Protein AF-0000000079821206 (afdb_homodimer)

pLDDT: mean 95.34, std 5.77, range [56.69, 98.88]

Secondary structure (DSSP, 8-state):
-PPPHHHHHHHHHHHHHHTTSTTTSSSSS-TTSSHHHHHHHHHHHT--S----SHHHHHHHHHHHHHHHHHHHS-HHHHHHHHHHHHHHTT---EEEEETTEEEEEESS-TTS-HHHHHHHHHHHHHHHHHHTT-GGGEEE--STT---EEE--STTS---S-TTTTHHHHHHHHHHHHHHHHHH-/----HHHHHHHHHHHHHHTTSTTTSSSSS-TTSSHHHHHHHHHHTT--S----SHHHHHHHHHHHHHHHHHHHS-HHHHHHHHHHHHHHTT---EEEEETTEEEEEESS-TTS-HHHHHHHHHHHHHHHHHHTT-GGGEEE--STT---EEE--STTS---S-TTTTHHHHHHHHHHHHHHHHHH-

InterPro domains:
  IPR010852 Putative stress-induced transcription regulator [PF07336] (16-133)
  IPR010852 Putative stress-induced transcription regulator [PTHR35525] (14-182)
  IPR021005 Zinc finger, CGNR [PF11706] (138-181)
  IPR023286 ABATE domain superfamily [G3DSA:1.10.3300.10] (2-182)
  IPR023286 ABATE domain superfamily [SSF160904] (1-180)

Structure (mmCIF, N/CA/C/O backbone):
data_AF-0000000079821206-model_v1
#
loop_
_entity.id
_entity.type
_entity.pdbx_description
1 polymer 'Zinc finger CGNR domain-containing protein'
#
loop_
_atom_site.group_PDB
_atom_site.id
_atom_site.type_symbol
_atom_site.label_atom_id
_atom_site.label_alt_id
_atom_site.label_comp_id
_atom_site.label_asym_id
_atom_site.label_entity_id
_atom_site.label_seq_id
_atom_site.pdbx_PDB_ins_code
_atom_site.Cartn_x
_atom_site.Cartn_y
_atom_site.Cartn_z
_atom_site.occupancy
_atom_site.B_iso_or_equiv
_atom_site.auth_seq_id
_atom_site.auth_comp_id
_atom_site.auth_asym_id
_atom_site.auth_atom_id
_atom_site.pdbx_PDB_model_num
ATOM 1 N N . MET A 1 1 ? -2.416 8.727 -12.242 1 60.03 1 MET A N 1
ATOM 2 C CA . MET A 1 1 ? -2.533 7.688 -11.219 1 60.03 1 MET A CA 1
ATOM 3 C C . MET A 1 1 ? -3.328 8.195 -10.023 1 60.03 1 MET A C 1
ATOM 5 O O . MET A 1 1 ? -3.145 9.328 -9.586 1 60.03 1 MET A O 1
ATOM 9 N N . ARG A 1 2 ? -4.445 7.371 -9.625 1 79.12 2 ARG A N 1
ATOM 10 C CA . ARG A 1 2 ? -5.18 7.785 -8.438 1 79.12 2 ARG A CA 1
ATOM 11 C C . ARG A 1 2 ? -4.816 6.914 -7.234 1 79.12 2 ARG A C 1
ATOM 13 O O . ARG A 1 2 ? -4.684 5.695 -7.367 1 79.12 2 ARG A O 1
ATOM 20 N N . PHE A 1 3 ? -4.273 7.566 -6.18 1 92.75 3 PHE A N 1
ATOM 21 C CA . PHE A 1 3 ? -4.07 6.891 -4.902 1 92.75 3 PHE A CA 1
ATOM 22 C C . PHE A 1 3 ? -5.398 6.414 -4.324 1 92.75 3 PHE A C 1
ATOM 24 O O . PHE A 1 3 ? -6.461 6.934 -4.684 1 92.75 3 PHE A O 1
ATOM 31 N N . THR A 1 4 ? -5.301 5.438 -3.5 1 95.44 4 THR A N 1
ATOM 32 C CA . THR A 1 4 ? -6.484 4.992 -2.777 1 95.44 4 THR A CA 1
ATOM 33 C C . THR A 1 4 ? -6.965 6.07 -1.809 1 95.44 4 THR A C 1
ATOM 35 O O . THR A 1 4 ? -6.188 6.945 -1.412 1 95.44 4 THR A O 1
ATOM 38 N N . HIS A 1 5 ? -8.188 5.992 -1.502 1 95 5 HIS A N 1
ATOM 39 C CA . HIS A 1 5 ? -8.82 7.016 -0.682 1 95 5 HIS A CA 1
ATOM 40 C C . HIS A 1 5 ? -8.133 7.152 0.669 1 95 5 HIS A C 1
ATOM 42 O O . HIS A 1 5 ? -7.898 8.266 1.146 1 95 5 HIS A O 1
ATOM 48 N N . ASP A 1 6 ? -7.785 6.082 1.272 1 96.56 6 ASP A N 1
ATOM 49 C CA . ASP A 1 6 ? -7.152 6.121 2.588 1 96.56 6 ASP A CA 1
ATOM 50 C C . ASP A 1 6 ? -5.777 6.781 2.514 1 96.56 6 ASP A C 1
ATOM 52 O O . ASP A 1 6 ? -5.379 7.504 3.432 1 96.56 6 ASP A O 1
ATOM 56 N N . THR A 1 7 ? -5 6.531 1.425 1 98 7 THR A N 1
ATOM 57 C CA . THR A 1 7 ? -3.707 7.18 1.227 1 98 7 THR A CA 1
ATOM 58 C C . THR A 1 7 ? -3.873 8.695 1.122 1 98 7 THR A C 1
ATOM 60 O O . THR A 1 7 ? -3.16 9.445 1.784 1 98 7 THR A O 1
ATOM 63 N N . GLU A 1 8 ? -4.84 9.109 0.328 1 97.5 8 GLU A N 1
ATOM 64 C CA . GLU A 1 8 ? -5.086 10.539 0.161 1 97.5 8 GLU A CA 1
ATOM 65 C C . GLU A 1 8 ? -5.461 11.195 1.488 1 97.5 8 GLU A C 1
ATOM 67 O O . GLU A 1 8 ? -4.914 12.242 1.847 1 97.5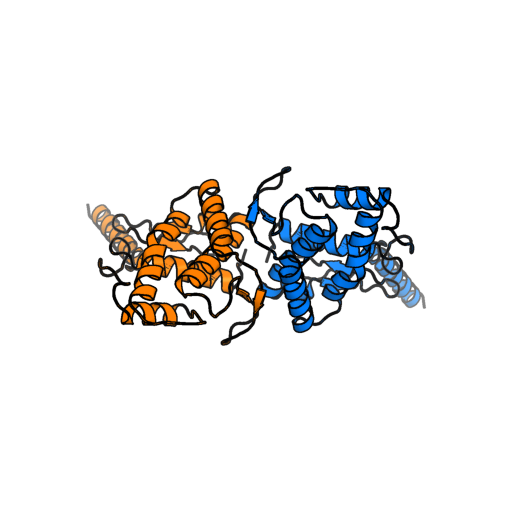 8 GLU A O 1
ATOM 72 N N . MET A 1 9 ? -6.34 10.562 2.203 1 97.44 9 MET A N 1
ATOM 73 C CA . MET A 1 9 ? -6.812 11.117 3.465 1 97.44 9 MET A CA 1
ATOM 74 C C . MET A 1 9 ? -5.68 11.211 4.48 1 97.44 9 MET A C 1
ATOM 76 O O . MET A 1 9 ? -5.566 12.203 5.203 1 97.44 9 MET A O 1
ATOM 80 N N . ALA A 1 10 ? -4.879 10.18 4.516 1 98.44 10 ALA A N 1
ATOM 81 C CA . ALA A 1 10 ? -3.758 10.172 5.453 1 98.44 10 ALA A CA 1
ATOM 82 C C . ALA A 1 10 ? -2.754 11.273 5.121 1 98.44 10 ALA A C 1
ATOM 84 O O . ALA A 1 10 ? -2.242 11.945 6.016 1 98.44 10 ALA A O 1
ATOM 85 N N . LEU A 1 11 ? -2.48 11.469 3.859 1 98.69 11 LEU A N 1
ATOM 86 C CA . LEU A 1 11 ? -1.541 12.5 3.441 1 98.69 11 LEU A CA 1
ATOM 87 C C . LEU A 1 11 ? -2.074 13.891 3.779 1 98.69 11 LEU A C 1
ATOM 89 O O . LEU A 1 11 ? -1.338 14.727 4.301 1 98.69 11 LEU A O 1
ATOM 93 N N . LEU A 1 12 ? -3.322 14.094 3.502 1 98.38 12 LEU A N 1
ATOM 94 C CA . LEU A 1 12 ? -3.941 15.383 3.781 1 98.38 12 LEU A CA 1
ATOM 95 C C . LEU A 1 12 ? -3.986 15.656 5.281 1 98.38 12 LEU A C 1
ATOM 97 O O . LEU A 1 12 ? -3.738 16.781 5.723 1 98.38 12 LEU A O 1
ATOM 101 N N . ALA A 1 13 ? -4.309 14.648 6.031 1 98.69 13 ALA A N 1
ATOM 102 C CA . ALA A 1 13 ? -4.312 14.781 7.488 1 98.69 13 ALA A CA 1
ATOM 103 C C . ALA A 1 13 ? -2.918 15.125 8.008 1 98.69 13 ALA A C 1
ATOM 105 O O . ALA A 1 13 ? -2.773 15.93 8.93 1 98.69 13 ALA A O 1
ATOM 106 N N . THR A 1 14 ? -1.931 14.492 7.469 1 98.88 14 THR A N 1
ATOM 107 C CA . THR A 1 14 ? -0.552 14.75 7.863 1 98.88 14 THR A CA 1
ATOM 108 C C . THR A 1 14 ? -0.174 16.203 7.586 1 98.88 14 THR A C 1
ATOM 110 O O . THR A 1 14 ? 0.39 16.875 8.445 1 98.88 14 THR A O 1
ATOM 113 N N . ALA A 1 15 ? -0.497 16.672 6.402 1 98.69 15 ALA A N 1
ATOM 114 C CA . ALA A 1 15 ? -0.242 18.062 6.062 1 98.69 15 ALA A CA 1
ATOM 115 C C . ALA A 1 15 ? -0.979 19 7.016 1 98.69 15 ALA A C 1
ATOM 117 O O . ALA A 1 15 ? -0.421 20.016 7.465 1 98.69 15 ALA A O 1
ATOM 118 N N . ALA A 1 16 ? -2.227 18.656 7.301 1 98.5 16 ALA A N 1
ATOM 119 C CA . ALA A 1 16 ? -3.025 19.469 8.211 1 98.5 16 ALA A CA 1
ATOM 120 C C . ALA A 1 16 ? -2.355 19.578 9.578 1 98.5 16 ALA A C 1
ATOM 122 O O . ALA A 1 16 ? -2.307 20.656 10.172 1 98.5 16 ALA A O 1
ATOM 123 N N . LEU A 1 17 ? -1.85 18.484 10.062 1 98.81 17 LEU A N 1
ATOM 124 C CA . LEU A 1 17 ? -1.177 18.5 11.359 1 98.81 17 LEU A CA 1
ATOM 125 C C . LEU A 1 17 ? 0.076 19.359 11.32 1 98.81 17 LEU A C 1
ATOM 127 O O . LEU A 1 17 ? 0.28 20.203 12.195 1 98.81 17 LEU A O 1
ATOM 131 N N . VAL A 1 18 ? 0.889 19.156 10.312 1 98.62 18 VAL A N 1
ATOM 132 C CA . VAL A 1 18 ? 2.133 19.906 10.156 1 98.62 18 VAL A CA 1
ATOM 133 C C . VAL A 1 18 ? 1.833 21.406 10.086 1 98.62 18 VAL A C 1
ATOM 135 O O . VAL A 1 18 ? 2.557 22.219 10.664 1 98.62 18 VAL A O 1
ATOM 138 N N . ASN A 1 19 ? 0.746 21.766 9.484 1 98.25 19 ASN A N 1
ATOM 139 C CA . ASN A 1 19 ? 0.388 23.156 9.242 1 98.25 19 ASN A CA 1
ATOM 140 C C . ASN A 1 19 ? -0.222 23.797 10.484 1 98.25 19 ASN A C 1
ATOM 142 O O . ASN A 1 19 ? -0.563 24.984 10.461 1 98.25 19 ASN A O 1
ATOM 146 N N . THR A 1 20 ? -0.369 23.094 11.531 1 98.25 20 THR A N 1
ATOM 147 C CA . THR A 1 20 ? -0.842 23.703 12.773 1 98.25 20 THR A CA 1
ATOM 148 C C . THR A 1 20 ? 0.289 24.438 13.484 1 98.25 20 THR A C 1
ATOM 150 O O . THR A 1 20 ? 0.046 25.219 14.406 1 98.25 20 THR A O 1
ATOM 153 N N . ALA A 1 21 ? 1.493 24.172 13.102 1 97.31 21 ALA A N 1
ATOM 154 C CA . ALA A 1 21 ? 2.629 24.875 13.688 1 97.31 21 ALA A CA 1
ATOM 155 C C . ALA A 1 21 ? 2.562 26.375 13.383 1 97.31 21 ALA A C 1
ATOM 157 O O . ALA A 1 21 ? 2.152 26.766 12.297 1 97.31 21 ALA A O 1
ATOM 158 N N . PRO A 1 22 ? 3 27.219 14.234 1 95.25 22 PRO A N 1
ATOM 159 C CA . PRO A 1 22 ? 2.852 28.672 14.102 1 95.25 22 PRO A CA 1
ATOM 160 C C . PRO A 1 22 ? 3.357 29.188 12.766 1 95.25 22 PRO A C 1
ATOM 162 O O . PRO A 1 22 ? 2.678 30 12.117 1 95.25 22 PRO A O 1
ATOM 165 N N . SER A 1 23 ? 4.473 28.797 12.281 1 90.56 23 SER A N 1
ATOM 166 C CA . SER A 1 23 ? 5.074 29.328 11.055 1 90.56 23 SER A CA 1
ATOM 167 C C . SER A 1 23 ? 4.277 28.906 9.828 1 90.56 23 SER A C 1
ATOM 169 O O . SER A 1 23 ? 4.402 29.516 8.766 1 90.56 23 SER A O 1
ATOM 171 N N . ALA A 1 24 ? 3.4 27.938 10.008 1 94.44 24 ALA A N 1
ATOM 172 C CA . ALA A 1 24 ? 2.713 27.359 8.859 1 94.44 24 ALA A CA 1
ATOM 173 C C . ALA A 1 24 ? 1.202 27.531 8.977 1 94.44 24 ALA A C 1
ATOM 175 O O . ALA A 1 24 ? 0.474 27.375 7.992 1 94.44 24 ALA A O 1
ATOM 176 N N . SER A 1 25 ? 0.792 27.969 10.148 1 94.69 25 SER A N 1
ATOM 177 C CA . SER A 1 25 ? -0.64 28 10.422 1 94.69 25 SER A CA 1
ATOM 178 C C . SER A 1 25 ? -1.287 29.25 9.82 1 94.69 25 SER A C 1
ATOM 180 O O . SER A 1 25 ? -0.596 30.203 9.469 1 94.69 25 SER A O 1
ATOM 182 N N . ASP A 1 26 ? -2.549 29.188 9.695 1 89.06 26 ASP A N 1
ATOM 183 C CA . ASP A 1 26 ? -3.33 30.297 9.172 1 89.06 26 ASP A CA 1
ATOM 184 C C . ASP A 1 26 ? -3.268 31.5 10.109 1 89.06 26 ASP A C 1
ATOM 186 O O . ASP A 1 26 ? -3.096 32.625 9.656 1 89.06 26 ASP A O 1
ATOM 190 N N . SER A 1 27 ? -3.346 31.328 11.359 1 91.94 27 SER A N 1
ATOM 191 C CA . SER A 1 27 ? -3.445 32.375 12.367 1 91.94 27 SER A CA 1
ATOM 192 C C . SER A 1 27 ? -2.07 32.938 12.742 1 91.94 27 SER A C 1
ATOM 194 O O . SER A 1 27 ? -1.961 33.969 13.375 1 91.94 27 SER A O 1
ATOM 196 N N . GLY A 1 28 ? -1.058 32.156 12.367 1 93.38 28 GLY A N 1
ATOM 197 C CA . GLY A 1 28 ? 0.279 32.5 12.836 1 93.38 28 GLY A CA 1
ATOM 198 C C . GLY A 1 28 ? 0.559 32 14.242 1 93.38 28 GLY A C 1
ATOM 199 O O . GLY A 1 28 ? 1.659 32.188 14.766 1 93.38 28 GLY A O 1
ATOM 200 N N . GLU A 1 29 ? -0.414 31.344 14.82 1 96.81 29 GLU A N 1
ATOM 201 C CA . GLU A 1 29 ? -0.28 30.781 16.156 1 96.81 29 GLU A CA 1
ATOM 202 C C . GLU A 1 29 ? -0.206 29.266 16.109 1 96.81 29 GLU A C 1
ATOM 204 O O . GLU A 1 29 ? -0.365 28.656 15.055 1 96.81 29 GLU A O 1
ATOM 209 N N . ASP A 1 30 ? 0.092 28.703 17.328 1 98.25 30 ASP A N 1
ATOM 210 C CA . ASP A 1 30 ? 0.044 27.25 17.438 1 98.25 30 ASP A CA 1
ATOM 211 C C . ASP A 1 30 ? -1.398 26.75 17.469 1 98.25 30 ASP A C 1
ATOM 213 O O . ASP A 1 30 ? -2.113 26.984 18.453 1 98.25 30 ASP A O 1
ATOM 217 N N . GLU A 1 31 ? -1.821 26.078 16.438 1 98.19 31 GLU A N 1
ATOM 218 C CA . GLU A 1 31 ? -3.209 25.641 16.312 1 98.19 31 GLU A CA 1
ATOM 219 C C . GLU A 1 31 ? -3.377 24.203 16.812 1 98.19 31 GLU A C 1
ATOM 221 O O . GLU A 1 31 ? -4.301 23.5 16.391 1 98.19 31 GLU A O 1
ATOM 226 N N . MET A 1 32 ? -2.41 23.75 17.641 1 98.5 32 MET A N 1
ATOM 227 C CA . MET A 1 32 ? -2.453 22.5 18.375 1 98.5 32 MET A CA 1
ATOM 228 C C . MET A 1 32 ? -1.981 22.688 19.812 1 98.5 32 MET A C 1
ATOM 230 O O . MET A 1 32 ? -1.12 21.953 20.281 1 98.5 32 MET A O 1
ATOM 234 N N . SER A 1 33 ? -2.561 23.672 20.438 1 97.56 33 SER A N 1
ATOM 235 C CA . SER A 1 33 ? -2.092 24.062 21.75 1 97.56 33 SER A CA 1
ATOM 236 C C . SER A 1 33 ? -3.121 23.719 22.828 1 97.56 33 SER A C 1
ATOM 238 O O . SER A 1 33 ? -2.885 23.953 24.016 1 97.56 33 SER A O 1
ATOM 240 N N . SER A 1 34 ? -4.305 23.172 22.391 1 97.75 34 SER A N 1
ATOM 241 C CA . SER A 1 34 ? -5.352 22.875 23.359 1 97.75 34 SER A CA 1
ATOM 242 C C . SER A 1 34 ? -6.062 21.562 23.016 1 97.75 34 SER A C 1
ATOM 244 O O . SER A 1 34 ? -6.016 21.109 21.875 1 97.75 34 SER A O 1
ATOM 246 N N . ALA A 1 35 ? -6.727 21.047 24.031 1 97 35 ALA A N 1
ATOM 247 C CA . ALA A 1 35 ? -7.508 19.828 23.844 1 97 35 ALA A CA 1
ATOM 248 C C . ALA A 1 35 ? -8.609 20.047 22.812 1 97 35 ALA A C 1
ATOM 250 O O . ALA A 1 35 ? -8.922 19.141 22.031 1 97 35 ALA A O 1
ATOM 251 N N . ALA A 1 36 ? -9.172 21.219 22.844 1 97.38 36 ALA A N 1
ATOM 252 C CA . ALA A 1 36 ? -10.234 21.531 21.891 1 97.38 36 ALA A CA 1
ATOM 253 C C . ALA A 1 36 ? -9.719 21.531 20.453 1 97.38 36 ALA A C 1
ATOM 255 O O . ALA A 1 36 ? -10.406 21.078 19.547 1 97.38 36 ALA A O 1
ATOM 256 N N . GLN A 1 37 ? -8.562 22.047 20.266 1 98.19 37 GLN A N 1
ATOM 257 C CA . GLN A 1 37 ? -7.953 22.062 18.938 1 98.19 37 GLN A CA 1
ATOM 258 C C . GLN A 1 37 ? -7.621 20.641 18.469 1 98.19 37 GLN A C 1
ATOM 260 O O . GLN A 1 37 ? -7.82 20.312 17.312 1 98.19 37 GLN A O 1
ATOM 265 N N . LEU A 1 38 ? -7.148 19.812 19.391 1 98.75 38 LEU A N 1
ATOM 266 C CA . LEU A 1 38 ? -6.879 18.422 19.062 1 98.75 38 LEU A CA 1
ATOM 267 C C . LEU A 1 38 ? -8.172 17.688 18.703 1 98.75 38 LEU A C 1
ATOM 269 O O . LEU A 1 38 ? -8.211 16.922 17.734 1 98.75 38 LEU A O 1
ATOM 273 N N . GLU A 1 39 ? -9.227 17.953 19.469 1 98.25 39 GLU A N 1
ATOM 274 C CA . GLU A 1 39 ? -10.516 17.344 19.172 1 98.25 39 GLU A CA 1
ATOM 275 C C . GLU A 1 39 ? -11.008 17.719 17.781 1 98.25 39 GLU A C 1
ATOM 277 O O . GLU A 1 39 ? -11.523 16.875 17.047 1 98.25 39 GLU A O 1
ATOM 282 N N . ALA A 1 40 ? -10.891 18.938 17.453 1 98.31 40 ALA A N 1
ATOM 283 C CA . ALA A 1 40 ? -11.305 19.422 16.125 1 98.31 40 ALA A CA 1
ATOM 284 C C . ALA A 1 40 ? -10.492 18.766 15.023 1 98.31 40 ALA A C 1
ATOM 286 O O . ALA A 1 40 ? -11.039 18.359 14 1 98.31 40 ALA A O 1
ATOM 287 N N . PHE A 1 41 ? -9.188 18.656 15.273 1 98.69 41 PHE A N 1
ATOM 288 C CA . PHE A 1 41 ? -8.297 18.016 14.32 1 98.69 41 PHE A CA 1
ATOM 289 C C . PHE A 1 41 ? -8.711 16.578 14.086 1 98.69 41 PHE A C 1
ATOM 291 O O . PHE A 1 41 ? -8.773 16.109 12.945 1 98.69 41 PHE A O 1
ATOM 298 N N . VAL A 1 42 ? -8.961 15.836 15.141 1 98.56 42 VAL A N 1
ATOM 299 C CA . VAL A 1 42 ? -9.344 14.43 15.086 1 98.56 42 VAL A CA 1
ATOM 300 C C . VAL A 1 42 ? -10.656 14.273 14.328 1 98.56 42 VAL A C 1
ATOM 302 O O . VAL A 1 42 ? -10.781 13.414 13.453 1 98.56 42 VAL A O 1
ATOM 305 N N . ALA A 1 43 ? -11.586 15.156 14.625 1 97.69 43 ALA A N 1
ATOM 306 C CA . ALA A 1 43 ? -12.898 15.117 13.969 1 97.69 43 ALA A CA 1
ATOM 307 C C . ALA A 1 43 ? -12.781 15.453 12.484 1 97.69 43 ALA A C 1
ATOM 309 O O . ALA A 1 43 ? -13.32 14.742 11.641 1 97.69 43 ALA A O 1
ATOM 310 N N . ASP A 1 44 ? -12.031 16.484 12.156 1 97.5 44 ASP A N 1
ATOM 311 C CA . ASP A 1 44 ? -11.891 16.953 10.789 1 97.5 44 ASP A CA 1
ATOM 312 C C . ASP A 1 44 ? -11.203 15.922 9.906 1 97.5 44 ASP A C 1
ATOM 314 O O . ASP A 1 44 ? -11.5 15.82 8.711 1 97.5 44 ASP A O 1
ATOM 318 N N . ASN A 1 45 ? -10.312 15.188 10.531 1 97.75 45 ASN A N 1
ATOM 319 C CA . ASN A 1 45 ? -9.523 14.234 9.75 1 97.75 45 ASN A CA 1
ATOM 320 C C . ASN A 1 45 ? -9.977 12.797 10 1 97.75 45 ASN A C 1
ATOM 322 O O . ASN A 1 45 ? -9.336 11.859 9.523 1 97.75 45 ASN A O 1
ATOM 326 N N . GLN A 1 46 ? -11.039 12.578 10.773 1 96.69 46 GLN A N 1
ATOM 327 C CA . GLN A 1 46 ? -11.773 11.336 10.953 1 96.69 46 GLN A CA 1
ATOM 328 C C . GLN A 1 46 ? -10.867 10.242 11.516 1 96.69 46 GLN A C 1
ATOM 330 O O . GLN A 1 46 ? -10.883 9.102 11.039 1 96.69 46 GLN A O 1
ATOM 335 N N . TYR A 1 47 ? -9.977 10.648 12.438 1 97.12 47 TYR A N 1
ATOM 336 C CA . TYR A 1 47 ? -9.234 9.625 13.164 1 97.12 47 TYR A CA 1
ATOM 337 C C . TYR A 1 47 ? -10.156 8.844 14.094 1 97.12 47 TYR A C 1
ATOM 339 O O . TYR A 1 47 ? -11.039 9.422 14.727 1 97.12 47 TYR A O 1
ATOM 347 N N . SER A 1 48 ? -9.938 7.602 14.055 1 93.94 48 SER A N 1
ATOM 348 C CA . SER A 1 48 ? -10.68 6.715 14.945 1 93.94 48 SER A CA 1
ATOM 349 C C . SER A 1 48 ? -9.766 6.098 16 1 93.94 48 SER A C 1
ATOM 351 O O . SER A 1 48 ? -8.57 6.398 16.047 1 93.94 48 SER A O 1
ATOM 353 N N . GLY A 1 49 ? -10.352 5.301 16.906 1 95.06 49 GLY A N 1
ATOM 354 C CA . GLY A 1 49 ? -9.57 4.582 17.906 1 95.06 49 GLY A CA 1
ATOM 355 C C . GLY A 1 49 ? -9.547 5.273 19.25 1 95.06 49 GLY A C 1
ATOM 356 O O . GLY A 1 49 ? -10.305 6.223 19.484 1 95.06 49 GLY A O 1
ATOM 357 N N . SER A 1 50 ? -8.711 4.895 20.062 1 96.19 50 SER A N 1
ATOM 358 C CA . SER A 1 50 ? -8.656 5.297 21.469 1 96.19 50 SER A CA 1
ATOM 359 C C . SER A 1 50 ? -8.18 6.742 21.609 1 96.19 50 SER A C 1
ATOM 361 O O . SER A 1 50 ? -7.336 7.199 20.844 1 96.19 50 SER A O 1
ATOM 363 N N . ARG A 1 51 ? -8.758 7.469 22.625 1 97.81 51 ARG A N 1
ATOM 364 C CA . ARG A 1 51 ? -8.391 8.836 23 1 97.81 51 ARG A CA 1
ATOM 365 C C . ARG A 1 51 ? -8.305 9 24.5 1 97.81 51 ARG A C 1
ATOM 367 O O . ARG A 1 51 ? -9.195 8.562 25.234 1 97.81 51 ARG A O 1
ATOM 374 N N . THR A 1 52 ? -7.207 9.539 24.922 1 97.25 52 THR A N 1
ATOM 375 C CA . THR A 1 52 ? -7.09 9.812 26.344 1 97.25 52 THR A CA 1
ATOM 376 C C . THR A 1 52 ? -7.555 11.234 26.672 1 97.25 52 THR A C 1
ATOM 378 O O . THR A 1 52 ? -7.965 11.516 27.797 1 97.25 52 THR A O 1
ATOM 381 N N . ARG A 1 53 ? -7.469 12.133 25.719 1 97.25 53 ARG A N 1
ATOM 382 C CA . ARG A 1 53 ? -7.941 13.508 25.812 1 97.25 53 ARG A CA 1
ATOM 383 C C . ARG A 1 53 ? -7.27 14.234 26.969 1 97.25 53 ARG A C 1
ATOM 385 O O . ARG A 1 53 ? -7.934 14.922 27.75 1 97.25 53 ARG A O 1
ATOM 392 N N . ASP A 1 54 ? -5.977 14.008 27.156 1 96.75 54 ASP A N 1
ATOM 393 C CA . ASP A 1 54 ? -5.191 14.68 28.188 1 96.75 54 ASP A CA 1
ATOM 394 C C . ASP A 1 54 ? -3.971 15.375 27.578 1 96.75 54 ASP A C 1
ATOM 396 O O . ASP A 1 54 ? -3.795 15.375 26.359 1 96.75 54 ASP A O 1
ATOM 400 N N . ASP A 1 55 ? -3.225 16.016 28.469 1 97.56 55 ASP A N 1
ATOM 401 C CA . ASP A 1 55 ? -2.084 16.797 28.016 1 97.56 55 ASP A CA 1
ATOM 402 C C . ASP A 1 55 ? -1.008 15.914 27.406 1 97.56 55 ASP A C 1
ATOM 404 O O . ASP A 1 55 ? -0.293 16.344 26.484 1 97.56 55 ASP A O 1
ATOM 408 N N . VAL A 1 56 ? -0.921 14.727 27.859 1 98.06 56 VAL A N 1
ATOM 409 C CA . VAL A 1 56 ? 0.075 13.797 27.344 1 98.06 56 VAL A CA 1
ATOM 410 C C . VAL A 1 56 ? -0.217 13.5 25.875 1 98.06 56 VAL A C 1
ATOM 412 O O . VAL A 1 56 ? 0.694 13.484 25.031 1 98.06 56 VAL A O 1
ATOM 415 N N . GLU A 1 57 ? -1.508 13.258 25.594 1 98.56 57 GLU A N 1
ATOM 416 C CA . GLU A 1 57 ? -1.921 13.008 24.219 1 98.56 57 GLU A CA 1
ATOM 417 C C . GLU A 1 57 ? -1.642 14.219 23.328 1 98.56 57 GLU A C 1
ATOM 419 O O . GLU A 1 57 ? -1.092 14.078 22.234 1 98.56 57 GLU A O 1
ATOM 424 N N . LEU A 1 58 ? -1.995 15.367 23.797 1 98.69 58 LEU A N 1
ATOM 425 C CA . LEU A 1 58 ? -1.766 16.594 23.047 1 98.69 58 LEU A CA 1
ATOM 426 C C . LEU A 1 58 ? -0.28 16.797 22.781 1 98.69 58 LEU A C 1
ATOM 428 O O . LEU A 1 58 ? 0.111 17.094 21.641 1 98.69 58 LEU A O 1
ATOM 432 N N . ASP A 1 59 ? 0.512 16.609 23.797 1 98.62 59 ASP A N 1
ATOM 433 C CA . ASP A 1 59 ? 1.953 16.812 23.672 1 98.62 59 ASP A CA 1
ATOM 434 C C . ASP A 1 59 ? 2.561 15.82 22.672 1 98.62 59 ASP A C 1
ATOM 436 O O . ASP A 1 59 ? 3.457 16.172 21.906 1 98.62 59 ASP A O 1
ATOM 440 N N . ALA A 1 60 ? 2.078 14.625 22.719 1 98.69 60 ALA A N 1
ATOM 441 C CA . ALA A 1 60 ? 2.59 13.594 21.812 1 98.69 60 ALA A CA 1
ATOM 442 C C . ALA A 1 60 ? 2.264 13.922 20.359 1 98.69 60 ALA A C 1
ATOM 444 O O . ALA A 1 60 ? 3.105 13.75 19.484 1 98.69 60 ALA A O 1
ATOM 445 N N . VAL A 1 61 ? 1.083 14.375 20.094 1 98.81 61 VAL A N 1
ATOM 446 C CA . VAL A 1 61 ? 0.677 14.734 18.75 1 98.81 61 VAL A CA 1
ATOM 447 C C . VAL A 1 61 ? 1.479 15.945 18.266 1 98.81 61 VAL A C 1
ATOM 449 O O . VAL A 1 61 ? 1.962 15.977 17.141 1 98.81 61 VAL A O 1
ATOM 452 N N . ARG A 1 62 ? 1.647 16.906 19.141 1 98.56 62 ARG A N 1
ATOM 453 C CA . ARG A 1 62 ? 2.439 18.078 18.812 1 98.56 62 ARG A CA 1
ATOM 454 C C . ARG A 1 62 ? 3.869 17.703 18.453 1 98.56 62 ARG A C 1
ATOM 456 O O . ARG A 1 62 ? 4.453 18.281 17.531 1 98.56 62 ARG A O 1
ATOM 463 N N . ALA A 1 63 ? 4.391 16.75 19.172 1 98.31 63 ALA A N 1
ATOM 464 C CA . ALA A 1 63 ? 5.781 16.344 19 1 98.31 63 ALA A CA 1
ATOM 465 C C . ALA A 1 63 ? 5.992 15.664 17.656 1 98.31 63 ALA A C 1
ATOM 467 O O . ALA A 1 63 ? 7.125 15.523 17.188 1 98.31 63 ALA A O 1
ATOM 468 N N . LEU A 1 64 ? 4.949 15.258 16.984 1 98.44 64 LEU A N 1
ATOM 469 C CA . LEU A 1 64 ? 5.043 14.609 15.688 1 98.44 64 LEU A CA 1
ATOM 470 C C . LEU A 1 64 ? 5.297 15.633 14.586 1 98.44 64 LEU A C 1
ATOM 472 O O . LEU A 1 64 ? 5.812 15.281 13.516 1 98.44 64 LEU A O 1
ATOM 476 N N . ARG A 1 65 ? 4.863 16.891 14.812 1 98.56 65 ARG A N 1
ATOM 477 C CA . ARG A 1 65 ? 4.828 17.891 13.75 1 98.56 65 ARG A CA 1
ATOM 478 C C . ARG A 1 65 ? 6.203 18.062 13.109 1 98.56 65 ARG A C 1
ATOM 480 O O . ARG A 1 65 ? 6.352 17.906 11.898 1 98.56 65 ARG A O 1
ATOM 487 N N . PRO A 1 66 ? 7.258 18.297 13.898 1 97.56 66 PRO A N 1
ATOM 488 C CA . PRO A 1 66 ? 8.555 18.469 13.242 1 97.56 66 PRO A CA 1
ATOM 489 C C . PRO A 1 66 ? 9.047 17.203 12.562 1 97.56 66 PRO A C 1
ATOM 491 O O . PRO A 1 66 ? 9.727 17.266 11.531 1 97.56 66 PRO A O 1
ATOM 494 N N . ARG A 1 67 ? 8.758 16.047 13.102 1 97.81 67 ARG A N 1
ATOM 495 C CA . ARG A 1 67 ? 9.164 14.773 12.508 1 97.81 67 ARG A CA 1
ATOM 496 C C . ARG A 1 67 ? 8.477 14.555 11.164 1 97.81 67 ARG A C 1
ATOM 498 O O . ARG A 1 67 ? 9.117 14.156 10.195 1 97.81 67 ARG A O 1
ATOM 505 N N . LEU A 1 68 ? 7.207 14.828 11.141 1 98.69 68 LEU A N 1
ATOM 506 C CA . LEU A 1 68 ? 6.434 14.602 9.93 1 98.69 68 LEU A CA 1
ATOM 507 C C . LEU A 1 68 ? 6.723 15.672 8.883 1 98.69 68 LEU A C 1
ATOM 509 O O . LEU A 1 68 ? 6.684 15.406 7.684 1 98.69 68 LEU A O 1
ATOM 513 N N . ARG A 1 69 ? 7.035 16.906 9.273 1 98.44 69 ARG A N 1
ATOM 514 C CA . ARG A 1 69 ? 7.348 17.984 8.344 1 98.44 69 ARG A CA 1
ATOM 515 C C . ARG A 1 69 ? 8.523 17.625 7.445 1 98.44 69 ARG A C 1
ATOM 517 O O . ARG A 1 69 ? 8.562 18.031 6.281 1 98.44 69 ARG A O 1
ATOM 524 N N . GLU A 1 70 ? 9.398 16.828 7.965 1 97.94 70 GLU A N 1
ATOM 525 C CA . GLU A 1 70 ? 10.602 16.453 7.227 1 97.94 70 GLU A CA 1
ATOM 526 C C . GLU A 1 70 ? 10.25 15.625 5.992 1 97.94 70 GLU A C 1
ATOM 528 O O . GLU A 1 70 ? 11.047 15.531 5.055 1 97.94 70 GLU A O 1
ATOM 533 N N . LEU A 1 71 ? 9.102 15.039 5.945 1 98.5 71 LEU A N 1
ATOM 534 C CA . LEU A 1 71 ? 8.641 14.289 4.777 1 98.5 71 LEU A CA 1
ATOM 535 C C . LEU A 1 71 ? 8.516 15.203 3.562 1 98.5 71 LEU A C 1
ATOM 537 O O . LEU A 1 71 ? 8.633 14.742 2.424 1 98.5 71 LEU A O 1
ATOM 541 N N . TRP A 1 72 ? 8.289 16.5 3.789 1 98.19 72 TRP A N 1
ATOM 542 C CA . TRP A 1 72 ? 8.133 17.469 2.713 1 98.19 72 TRP A CA 1
ATOM 543 C C . TRP A 1 72 ? 9.469 18.094 2.334 1 98.19 72 TRP A C 1
ATOM 545 O O . TRP A 1 72 ? 9.602 18.703 1.269 1 98.19 72 TRP A O 1
ATOM 555 N N . THR A 1 73 ? 10.461 18.016 3.168 1 94.19 73 THR A N 1
ATOM 556 C CA . THR A 1 73 ? 11.664 18.812 2.971 1 94.19 73 THR A CA 1
ATOM 557 C C . THR A 1 73 ? 12.852 17.922 2.6 1 94.19 73 THR A C 1
ATOM 559 O O . THR A 1 73 ? 13.828 18.391 2.014 1 94.19 73 THR A O 1
ATOM 562 N N . ASP A 1 74 ? 12.781 16.672 2.902 1 94.31 74 ASP A N 1
ATOM 563 C CA . ASP A 1 74 ? 13.891 15.742 2.701 1 94.31 74 ASP A CA 1
ATOM 564 C C . ASP A 1 74 ? 13.898 15.195 1.277 1 94.31 74 ASP A C 1
ATOM 566 O O . ASP A 1 74 ? 12.906 15.312 0.558 1 94.31 74 ASP A O 1
ATOM 570 N N . ASP A 1 75 ? 15.086 14.703 0.874 1 97.06 75 ASP A N 1
ATOM 571 C CA . ASP A 1 75 ? 15.125 13.922 -0.36 1 97.06 75 ASP A CA 1
ATOM 572 C C . ASP A 1 75 ? 14.562 12.516 -0.142 1 97.06 75 ASP A C 1
ATOM 574 O O . ASP A 1 75 ? 14.242 12.141 0.987 1 97.06 75 ASP A O 1
ATOM 578 N N . VAL A 1 76 ? 14.461 11.812 -1.205 1 98.19 76 VAL A N 1
ATOM 579 C CA . VAL A 1 76 ? 13.734 10.547 -1.166 1 98.19 76 VAL A CA 1
ATOM 580 C C . VAL A 1 76 ? 14.445 9.57 -0.233 1 98.19 76 VAL A C 1
ATOM 582 O O . VAL A 1 76 ? 13.797 8.828 0.511 1 98.19 76 VAL A O 1
ATOM 585 N N . GLU A 1 77 ? 15.773 9.5 -0.178 1 98.38 77 GLU A N 1
ATOM 586 C CA . GLU A 1 77 ? 16.516 8.578 0.686 1 98.38 77 GLU A CA 1
ATOM 587 C C . GLU A 1 77 ? 16.234 8.867 2.158 1 98.38 77 GLU A C 1
ATOM 589 O O . GLU A 1 77 ? 16.016 7.945 2.945 1 98.38 77 GLU A O 1
ATOM 594 N N . ALA A 1 78 ? 16.234 10.125 2.488 1 98.62 78 ALA A N 1
ATOM 595 C CA . ALA A 1 78 ? 15.977 10.531 3.865 1 98.62 78 ALA A CA 1
ATOM 596 C C . ALA A 1 78 ? 14.523 10.258 4.246 1 98.62 78 ALA A C 1
ATOM 598 O O . ALA A 1 78 ? 14.234 9.859 5.379 1 98.62 78 ALA A O 1
ATOM 599 N N . VAL A 1 79 ? 13.633 10.523 3.312 1 98.81 79 VAL A N 1
ATOM 600 C CA . VAL A 1 79 ? 12.219 10.242 3.549 1 98.81 79 VAL A CA 1
ATOM 601 C C . VAL A 1 79 ? 12.023 8.75 3.807 1 98.81 79 VAL A C 1
ATOM 603 O O . VAL A 1 79 ? 11.328 8.359 4.746 1 98.81 79 VAL A O 1
ATOM 606 N N . VAL A 1 80 ? 12.648 7.906 3.027 1 98.81 80 VAL A N 1
ATOM 607 C CA . VAL A 1 80 ? 12.539 6.461 3.176 1 98.81 80 VAL A CA 1
ATOM 608 C C . VAL A 1 80 ? 13.07 6.035 4.543 1 98.81 80 VAL A C 1
ATOM 610 O O . VAL A 1 80 ? 12.453 5.227 5.234 1 98.81 80 VAL A O 1
ATOM 613 N N . GLU A 1 81 ? 14.188 6.574 4.918 1 98.62 81 GLU A N 1
ATOM 614 C CA . GLU A 1 81 ? 14.734 6.266 6.238 1 98.62 81 GLU A CA 1
ATOM 615 C C . GLU A 1 81 ? 13.75 6.652 7.344 1 98.62 81 GLU A C 1
ATOM 617 O O . GLU A 1 81 ? 13.555 5.895 8.297 1 98.62 81 GLU A O 1
ATOM 622 N N . ARG A 1 82 ? 13.18 7.789 7.199 1 98.62 82 ARG A N 1
ATOM 623 C CA . ARG A 1 82 ? 12.227 8.273 8.195 1 98.62 82 ARG A CA 1
ATOM 624 C C . ARG A 1 82 ? 10.992 7.383 8.266 1 98.62 82 ARG A C 1
ATOM 626 O O . ARG A 1 82 ? 10.547 7.012 9.352 1 98.62 82 ARG A O 1
ATOM 633 N N . VAL A 1 83 ? 10.438 7.047 7.133 1 98.69 83 VAL A N 1
ATOM 634 C CA . VAL A 1 83 ? 9.242 6.219 7.062 1 98.69 83 VAL A CA 1
ATOM 635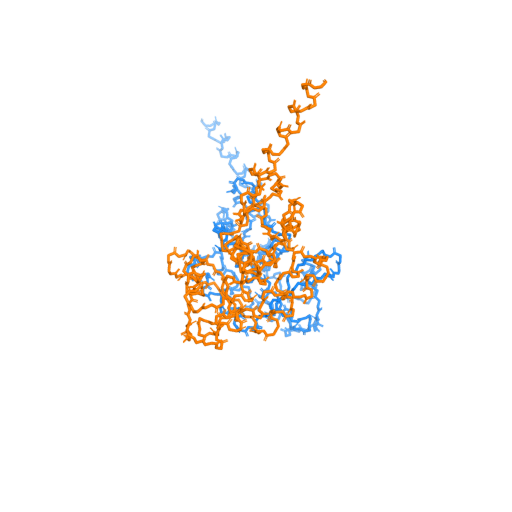 C C . VAL A 1 83 ? 9.531 4.832 7.633 1 98.69 83 VAL A C 1
ATOM 637 O O . VAL A 1 83 ? 8.758 4.305 8.438 1 98.69 83 VAL A O 1
ATOM 640 N N . ASN A 1 84 ? 10.664 4.25 7.246 1 98.81 84 ASN A N 1
ATOM 641 C CA . ASN A 1 84 ? 11.047 2.953 7.793 1 98.81 84 ASN A CA 1
ATOM 642 C C . ASN A 1 84 ? 11.242 3.014 9.305 1 98.81 84 ASN A C 1
ATOM 644 O O . ASN A 1 84 ? 10.859 2.084 10.023 1 98.81 84 ASN A O 1
ATOM 648 N N . THR A 1 85 ? 11.812 4.066 9.766 1 98.81 85 THR A N 1
ATOM 649 C CA . THR A 1 85 ? 12.016 4.254 11.195 1 98.81 85 THR A CA 1
ATOM 650 C C . THR A 1 85 ? 10.68 4.332 11.93 1 98.81 85 THR A C 1
ATOM 652 O O . THR A 1 85 ? 10.484 3.682 12.953 1 98.81 85 THR A O 1
ATOM 655 N N . LEU A 1 86 ? 9.734 5.109 11.422 1 98.75 86 LEU A N 1
ATOM 656 C CA . LEU A 1 86 ? 8.414 5.242 12.031 1 98.75 86 LEU A CA 1
ATOM 657 C C . LEU A 1 86 ? 7.715 3.889 12.117 1 98.75 86 LEU A C 1
ATOM 659 O O . LEU A 1 86 ? 7.141 3.545 13.148 1 98.75 86 LEU A O 1
ATOM 663 N N . LEU A 1 87 ? 7.797 3.127 11.055 1 98.81 87 LEU A N 1
ATOM 664 C CA . LEU A 1 87 ? 7.141 1.826 11.016 1 98.81 87 LEU A CA 1
ATOM 665 C C . LEU A 1 87 ? 7.789 0.855 11.992 1 98.81 87 LEU A C 1
ATOM 667 O O . LEU A 1 87 ? 7.09 0.118 12.695 1 98.81 87 LEU A O 1
ATOM 671 N N . ARG A 1 88 ? 9.07 0.899 12.047 1 98.62 88 ARG A N 1
ATOM 672 C CA . ARG A 1 88 ? 9.812 0.028 12.953 1 98.62 88 ARG A CA 1
ATOM 673 C C . ARG A 1 88 ? 9.547 0.409 14.406 1 98.62 88 ARG A C 1
ATOM 675 O O . ARG A 1 88 ? 9.312 -0.461 15.25 1 98.62 88 ARG A O 1
ATOM 682 N N . GLU A 1 89 ? 9.617 1.7 14.672 1 98.5 89 GLU A N 1
ATOM 683 C CA . GLU A 1 89 ? 9.414 2.232 16.016 1 98.5 89 GLU A CA 1
ATOM 684 C C . GLU A 1 89 ? 8.078 1.776 16.594 1 98.5 89 GLU A C 1
ATOM 686 O O . GLU A 1 89 ? 7.965 1.531 17.797 1 98.5 89 GLU A O 1
ATOM 691 N N . HIS A 1 90 ? 7.125 1.622 15.766 1 98.38 90 HIS A N 1
ATOM 692 C CA . HIS A 1 90 ? 5.777 1.341 16.25 1 98.38 90 HIS A CA 1
ATOM 693 C C . HIS A 1 90 ? 5.359 -0.087 15.914 1 98.38 90 HIS A C 1
ATOM 695 O O . HIS A 1 90 ? 4.188 -0.443 16.062 1 98.38 90 HIS A O 1
ATOM 701 N N . GLU A 1 91 ? 6.336 -0.837 15.43 1 98.25 91 GLU A N 1
ATOM 702 C CA . GLU A 1 91 ? 6.09 -2.244 15.125 1 98.25 91 GLU A CA 1
ATOM 703 C C . GLU A 1 91 ? 4.852 -2.412 14.258 1 98.25 91 GLU A C 1
ATOM 705 O O . GLU A 1 91 ? 3.957 -3.197 14.586 1 98.25 91 GLU A O 1
ATOM 710 N N . ALA A 1 92 ? 4.812 -1.652 13.219 1 98.75 92 ALA A N 1
ATOM 711 C CA . ALA A 1 92 ? 3.65 -1.597 12.336 1 98.75 92 ALA A CA 1
ATOM 712 C C . ALA A 1 92 ? 3.322 -2.975 11.773 1 98.75 92 ALA A C 1
ATOM 714 O O . ALA A 1 92 ? 4.184 -3.633 11.18 1 98.75 92 ALA A O 1
ATOM 715 N N . LEU A 1 93 ? 2.119 -3.461 11.938 1 98.75 93 LEU A N 1
ATOM 716 C CA . LEU A 1 93 ? 1.584 -4.699 11.383 1 98.75 93 LEU A CA 1
ATOM 717 C C . LEU A 1 93 ? 0.338 -4.43 10.547 1 98.75 93 LEU A C 1
ATOM 719 O O . LEU A 1 93 ? -0.759 -4.277 11.094 1 98.75 93 LEU A O 1
ATOM 723 N N . PRO A 1 94 ? 0.473 -4.41 9.242 1 98.69 94 PRO A N 1
ATOM 724 C CA . PRO A 1 94 ? -0.643 -4.016 8.383 1 98.69 94 PRO A CA 1
ATOM 725 C C . PRO A 1 94 ? -1.843 -4.953 8.5 1 98.69 94 PRO A C 1
ATOM 727 O O . PRO A 1 94 ? -1.671 -6.168 8.625 1 98.69 94 PRO A O 1
ATOM 730 N N . GLN A 1 95 ? -2.965 -4.371 8.453 1 98.62 95 GLN A N 1
ATOM 731 C CA . GLN A 1 95 ? -4.238 -5.086 8.422 1 98.62 95 GLN A CA 1
ATOM 732 C C . GLN A 1 95 ? -5.293 -4.289 7.66 1 98.62 95 GLN A C 1
ATOM 734 O O . GLN A 1 95 ? -5.375 -3.066 7.797 1 98.62 95 GLN A O 1
ATOM 739 N N . LEU A 1 96 ? -6.051 -4.98 6.816 1 98.75 96 LEU A N 1
ATOM 740 C CA . LEU A 1 96 ? -7.227 -4.391 6.184 1 98.75 96 LEU A CA 1
ATOM 741 C C . LEU A 1 96 ? -8.406 -4.375 7.145 1 98.75 96 LEU A C 1
ATOM 743 O O . LEU A 1 96 ? -8.695 -5.379 7.797 1 98.75 96 LEU A O 1
ATOM 747 N N . VAL A 1 97 ? -9.023 -3.244 7.207 1 98 97 VAL A N 1
ATOM 748 C CA . VAL A 1 97 ? -10.172 -3.084 8.094 1 98 97 VAL A CA 1
ATOM 749 C C . VAL A 1 97 ? -11.273 -2.297 7.383 1 98 97 VAL A C 1
ATOM 751 O O . VAL A 1 97 ? -11.016 -1.634 6.375 1 98 97 VAL A O 1
ATOM 754 N N . ARG A 1 98 ? -12.406 -2.457 7.789 1 97.25 98 ARG A N 1
ATOM 755 C CA . ARG A 1 98 ? -13.562 -1.671 7.375 1 97.25 98 ARG A CA 1
ATOM 756 C C . ARG A 1 98 ? -14.375 -1.218 8.586 1 97.25 98 ARG A C 1
ATOM 758 O O . ARG A 1 98 ? -14.859 -2.045 9.359 1 97.25 98 ARG A O 1
ATOM 765 N N . HIS A 1 99 ? -14.445 0.092 8.766 1 95.88 99 HIS A N 1
ATOM 766 C CA . HIS A 1 99 ? -15.203 0.623 9.898 1 95.88 99 HIS A CA 1
ATOM 767 C C . HIS A 1 99 ? -15.57 2.084 9.672 1 95.88 99 HIS A C 1
ATOM 769 O O . HIS A 1 99 ? -15.117 2.705 8.711 1 95.88 99 HIS A O 1
ATOM 775 N N . ASP A 1 100 ? -16.547 2.613 10.414 1 93.69 100 ASP A N 1
ATOM 776 C CA . ASP A 1 100 ? -16.938 4.02 10.492 1 93.69 100 ASP A CA 1
ATOM 777 C C . ASP A 1 100 ? -17.297 4.574 9.117 1 93.69 100 ASP A C 1
ATOM 779 O O . ASP A 1 100 ? -16.969 5.715 8.797 1 93.69 100 ASP A O 1
ATOM 783 N N . GLY A 1 101 ? -17.781 3.727 8.289 1 92.5 101 GLY A N 1
ATOM 784 C CA . GLY A 1 101 ? -18.25 4.168 6.988 1 92.5 101 GLY A CA 1
ATOM 785 C C . GLY A 1 101 ? -17.188 4.137 5.914 1 92.5 101 GLY A C 1
ATOM 786 O O . GLY A 1 101 ? -17.453 4.402 4.742 1 92.5 101 GLY A O 1
ATOM 787 N N . TRP A 1 102 ? -16 3.863 6.34 1 93.88 102 TRP A N 1
ATOM 788 C CA . TRP A 1 102 ? -14.914 3.691 5.379 1 93.88 102 TRP A CA 1
ATOM 789 C C . TRP A 1 102 ? -14.898 2.27 4.828 1 93.88 102 TRP A C 1
ATOM 791 O O . TRP A 1 102 ? -15.086 1.307 5.574 1 93.88 102 TRP A O 1
ATOM 801 N N . ASP A 1 103 ? -14.742 2.18 3.576 1 96 103 ASP A N 1
ATOM 802 C CA . ASP A 1 103 ? -14.531 0.859 2.99 1 96 103 ASP A CA 1
ATOM 803 C C . ASP A 1 103 ? -13.164 0.305 3.363 1 96 103 ASP A C 1
ATOM 805 O O . ASP A 1 103 ? -12.438 0.907 4.16 1 96 103 ASP A O 1
ATOM 809 N N . TRP A 1 104 ? -12.844 -0.782 2.809 1 98.19 104 TRP A N 1
ATOM 810 C CA . TRP A 1 104 ? -11.602 -1.45 3.182 1 98.19 104 TRP A CA 1
ATOM 811 C C . TRP A 1 104 ? -10.414 -0.499 3.062 1 98.19 104 TRP A C 1
ATOM 813 O O . TRP A 1 104 ? -10.227 0.14 2.023 1 98.19 104 TRP A O 1
ATOM 823 N N . HIS A 1 105 ? -9.719 -0.364 4.121 1 98.06 105 HIS A N 1
ATOM 824 C CA . HIS A 1 105 ? -8.492 0.424 4.184 1 98.06 105 HIS A CA 1
ATOM 825 C C . HIS A 1 105 ? -7.496 -0.185 5.168 1 98.06 105 HIS A C 1
ATOM 827 O O . HIS A 1 105 ? -7.754 -1.246 5.738 1 98.06 105 HIS A O 1
ATOM 833 N N . ILE A 1 106 ? -6.332 0.464 5.328 1 98.44 106 ILE A N 1
ATOM 834 C CA . ILE A 1 106 ? -5.246 -0.23 6.012 1 98.44 106 ILE A CA 1
ATOM 835 C C . ILE A 1 106 ? -4.93 0.481 7.324 1 98.44 106 ILE A C 1
ATOM 837 O O . ILE A 1 106 ? -4.922 1.713 7.387 1 98.44 106 ILE A O 1
ATOM 841 N N . HIS A 1 107 ? -4.895 -0.207 8.391 1 98.12 107 HIS A N 1
ATOM 842 C CA . HIS A 1 107 ? -4.215 0.143 9.633 1 98.12 107 HIS A CA 1
ATOM 843 C C . HIS A 1 107 ? -2.98 -0.727 9.852 1 98.12 107 HIS A C 1
ATOM 845 O O . HIS A 1 107 ? -2.865 -1.806 9.258 1 98.12 107 HIS A O 1
ATOM 851 N N . ALA A 1 108 ? -2.068 -0.216 10.664 1 98.56 108 ALA A N 1
ATOM 852 C CA . ALA A 1 108 ? -0.906 -1.059 10.938 1 98.56 108 ALA A CA 1
ATOM 853 C C . ALA A 1 108 ? -0.561 -1.053 12.422 1 98.56 108 ALA A C 1
ATOM 855 O O . ALA A 1 108 ? 0.5 -1.54 12.82 1 98.56 108 ALA A O 1
ATOM 856 N N . VAL A 1 109 ? -1.379 -0.388 13.227 1 97.81 109 VAL A N 1
ATOM 857 C CA . VAL A 1 109 ? -1.402 -0.551 14.672 1 97.81 109 VAL A CA 1
ATOM 858 C C . VAL A 1 109 ? -2.848 -0.62 15.164 1 97.81 109 VAL A C 1
ATOM 860 O O . VAL A 1 109 ? -3.766 -0.175 14.469 1 97.81 109 VAL A O 1
ATOM 863 N N . GLY A 1 110 ? -3.004 -1.249 16.328 1 96.25 110 GLY A N 1
ATOM 864 C CA . GLY A 1 110 ? -4.34 -1.436 16.875 1 96.25 110 GLY A CA 1
ATOM 865 C C . GLY A 1 110 ? -5.039 -0.13 17.188 1 96.25 110 GLY A C 1
ATOM 866 O O . GLY A 1 110 ? -4.387 0.894 17.406 1 96.25 110 GLY A O 1
ATOM 867 N N . ALA A 1 111 ? -6.328 -0.202 17.234 1 95.81 111 ALA A N 1
ATOM 868 C CA . ALA A 1 111 ? -7.152 0.965 17.531 1 95.81 111 ALA A CA 1
ATOM 869 C C . ALA A 1 111 ? -6.934 1.438 18.969 1 95.81 111 ALA A C 1
ATOM 871 O O . ALA A 1 111 ? -7.301 2.561 19.312 1 95.81 111 ALA A O 1
ATOM 872 N N . ASP A 1 112 ? -6.324 0.623 19.797 1 96.75 112 ASP A N 1
ATOM 873 C CA . ASP A 1 112 ? -6.105 0.94 21.203 1 96.75 112 ASP A CA 1
ATOM 874 C C . ASP A 1 112 ? -4.785 1.685 21.406 1 96.75 112 ASP A C 1
ATOM 876 O O . ASP A 1 112 ? -4.531 2.23 22.484 1 96.75 112 ASP A O 1
ATOM 880 N N . HIS A 1 113 ? -3.961 1.737 20.375 1 97.69 113 HIS A N 1
ATOM 881 C CA . HIS A 1 113 ? -2.699 2.463 20.484 1 97.69 113 HIS A CA 1
ATOM 882 C C . HIS A 1 113 ? -2.934 3.961 20.625 1 97.69 113 HIS A C 1
ATOM 884 O O . HIS A 1 113 ? -3.975 4.477 20.219 1 97.69 113 HIS A O 1
ATOM 890 N N . PRO A 1 114 ? -1.982 4.664 21.234 1 98.12 114 PRO A N 1
ATOM 891 C CA . PRO A 1 114 ? -2.09 6.121 21.359 1 98.12 114 PRO A CA 1
ATOM 892 C C . PRO A 1 114 ? -2.305 6.801 20 1 98.12 114 PRO A C 1
ATOM 894 O O . PRO A 1 114 ? -1.762 6.355 18.984 1 98.12 114 PRO A O 1
ATOM 897 N N . LEU A 1 115 ? -3.049 7.883 20.031 1 98.62 115 LEU A N 1
ATOM 898 C CA . LEU A 1 115 ? -3.416 8.633 18.828 1 98.62 115 LEU A CA 1
ATOM 899 C C . LEU A 1 115 ? -2.178 9.023 18.031 1 98.62 115 LEU A C 1
ATOM 901 O O . LEU A 1 115 ? -2.137 8.852 16.812 1 98.62 115 LEU A O 1
ATOM 905 N N . ALA A 1 116 ? -1.155 9.508 18.734 1 98.69 116 ALA A N 1
ATOM 906 C CA . ALA A 1 116 ? 0.046 9.977 18.047 1 98.69 116 ALA A CA 1
ATOM 907 C C . ALA A 1 116 ? 0.706 8.844 17.266 1 98.69 116 ALA A C 1
ATOM 909 O O . ALA A 1 116 ? 1.229 9.062 16.156 1 98.69 116 ALA A O 1
ATOM 910 N N . GLU A 1 117 ? 0.708 7.637 17.859 1 98.62 117 GLU A N 1
ATOM 911 C CA . GLU A 1 117 ? 1.284 6.48 17.172 1 98.62 117 GLU A CA 1
ATOM 912 C C . GLU A 1 117 ? 0.475 6.105 15.938 1 98.62 117 GLU A C 1
ATOM 914 O O . GLU A 1 117 ? 1.043 5.785 14.891 1 98.62 117 GLU A O 1
ATOM 919 N N . ARG A 1 118 ? -0.858 6.145 16.078 1 98.69 118 ARG A N 1
ATOM 920 C CA . ARG A 1 118 ? -1.719 5.852 14.93 1 98.69 118 ARG A CA 1
ATOM 921 C C . ARG A 1 118 ? -1.521 6.875 13.82 1 98.69 118 ARG A C 1
ATOM 923 O O . ARG A 1 118 ? -1.44 6.516 12.641 1 98.69 118 ARG A O 1
ATOM 930 N N . ILE A 1 119 ? -1.362 8.164 14.141 1 98.81 119 ILE A N 1
ATOM 931 C CA . ILE A 1 119 ? -1.118 9.227 13.164 1 98.81 119 ILE A CA 1
ATOM 932 C C . ILE A 1 119 ? 0.209 8.969 12.453 1 98.81 119 ILE A C 1
ATOM 934 O O . ILE A 1 119 ? 0.281 9.023 11.219 1 98.81 119 ILE A O 1
ATOM 938 N N . ALA A 1 120 ? 1.251 8.656 13.219 1 98.81 120 ALA A N 1
ATOM 939 C CA . ALA A 1 120 ? 2.59 8.453 12.672 1 98.81 120 ALA A CA 1
ATOM 940 C C . ALA A 1 120 ? 2.607 7.285 11.688 1 98.81 120 ALA A C 1
ATOM 942 O O . ALA A 1 120 ? 3.166 7.398 10.594 1 98.81 120 ALA A O 1
ATOM 943 N N . VAL A 1 121 ? 1.987 6.238 12.078 1 98.81 121 VAL A N 1
ATOM 944 C CA . VAL A 1 121 ? 2.014 5.02 11.281 1 98.81 121 VAL A CA 1
ATOM 945 C C . VAL A 1 121 ? 1.177 5.211 10.016 1 98.81 121 VAL A C 1
ATOM 947 O O . VAL A 1 121 ? 1.578 4.789 8.93 1 98.81 121 VAL A O 1
ATOM 950 N N . GLU A 1 122 ? 0.02 5.848 10.133 1 98.62 122 GLU A N 1
ATOM 951 C CA . GLU A 1 122 ? -0.808 6.109 8.961 1 98.62 122 GLU A CA 1
ATOM 952 C C . GLU A 1 122 ? -0.1 7.043 7.98 1 98.62 122 GLU A C 1
ATOM 954 O O . GLU A 1 122 ? -0.167 6.844 6.766 1 98.62 122 GLU A O 1
ATOM 959 N N . ALA A 1 123 ? 0.552 8.055 8.508 1 98.81 123 ALA A N 1
ATOM 960 C CA . ALA A 1 123 ? 1.352 8.938 7.664 1 98.81 123 ALA A CA 1
ATOM 961 C C . ALA A 1 123 ? 2.443 8.156 6.934 1 98.81 123 ALA A C 1
ATOM 963 O O . ALA A 1 123 ? 2.627 8.32 5.723 1 98.81 123 ALA A O 1
ATOM 964 N N . ALA A 1 124 ? 3.127 7.316 7.695 1 98.88 124 ALA A N 1
ATOM 965 C CA . ALA A 1 124 ? 4.219 6.531 7.129 1 98.88 124 ALA A CA 1
ATOM 966 C C . ALA A 1 124 ? 3.719 5.625 6.008 1 98.88 124 ALA A C 1
ATOM 968 O O . ALA A 1 124 ? 4.312 5.578 4.926 1 98.88 124 ALA A O 1
ATOM 969 N N . LEU A 1 125 ? 2.596 4.953 6.211 1 98.81 125 LEU A N 1
ATOM 970 C CA . LEU A 1 125 ? 2.043 4.059 5.203 1 98.81 125 LEU A CA 1
ATOM 971 C C . LEU A 1 125 ? 1.644 4.832 3.951 1 98.81 125 LEU A C 1
ATOM 973 O O . LEU A 1 125 ? 1.837 4.355 2.83 1 98.81 125 LEU A O 1
ATOM 977 N N . ALA A 1 126 ? 1.102 5.984 4.145 1 98.69 126 ALA A N 1
ATOM 978 C CA . ALA A 1 126 ? 0.704 6.801 3.002 1 98.69 126 ALA A CA 1
ATOM 979 C C . ALA A 1 126 ? 1.917 7.211 2.172 1 98.69 126 ALA A C 1
ATOM 981 O O . ALA A 1 126 ? 1.872 7.188 0.94 1 98.69 126 ALA A O 1
ATOM 982 N N . VAL A 1 127 ? 2.975 7.578 2.836 1 98.81 127 VAL A N 1
ATOM 983 C CA . VAL A 1 127 ? 4.18 8 2.129 1 98.81 127 VAL A CA 1
ATOM 984 C C . VAL A 1 127 ? 4.832 6.793 1.458 1 98.81 127 VAL A C 1
ATOM 986 O O . VAL A 1 127 ? 5.387 6.906 0.361 1 98.81 127 VAL A O 1
ATOM 989 N N . VAL A 1 128 ? 4.746 5.617 2.074 1 98.75 128 VAL A N 1
ATOM 990 C CA . VAL A 1 128 ? 5.184 4.387 1.425 1 98.75 128 VAL A CA 1
ATOM 991 C C . VAL A 1 128 ? 4.512 4.254 0.058 1 98.75 128 VAL A C 1
ATOM 993 O O . VAL A 1 128 ? 5.172 3.951 -0.938 1 98.75 128 VAL A O 1
ATOM 996 N N . ASP A 1 129 ? 3.213 4.484 0.024 1 98.31 129 ASP A N 1
ATOM 997 C CA . ASP A 1 129 ? 2.486 4.426 -1.241 1 98.31 129 ASP A CA 1
ATOM 998 C C . ASP A 1 129 ? 3.055 5.422 -2.25 1 98.31 129 ASP A C 1
ATOM 1000 O O . ASP A 1 129 ? 3.232 5.09 -3.424 1 98.31 129 ASP A O 1
ATOM 1004 N N . LEU A 1 130 ? 3.383 6.621 -1.817 1 98.06 130 LEU A N 1
ATOM 1005 C CA . LEU A 1 130 ? 3.916 7.652 -2.701 1 98.06 130 LEU A CA 1
ATOM 1006 C C . LEU A 1 130 ? 5.266 7.23 -3.275 1 98.06 130 LEU A C 1
ATOM 1008 O O . LEU A 1 130 ? 5.512 7.387 -4.473 1 98.06 130 LEU A O 1
ATOM 1012 N N . VAL A 1 131 ? 6.109 6.758 -2.385 1 98.44 131 VAL A N 1
ATOM 1013 C CA . VAL A 1 131 ? 7.465 6.406 -2.793 1 98.44 131 VAL A CA 1
ATOM 1014 C C . VAL A 1 131 ? 7.418 5.266 -3.807 1 98.44 131 VAL A C 1
ATOM 1016 O O . VAL A 1 131 ? 8.078 5.324 -4.848 1 98.44 131 VAL A O 1
ATOM 1019 N N . ARG A 1 132 ? 6.629 4.289 -3.553 1 98.06 132 ARG A N 1
ATOM 1020 C CA . ARG A 1 132 ? 6.508 3.148 -4.457 1 98.06 132 ARG A CA 1
ATOM 1021 C C . ARG A 1 132 ? 5.98 3.584 -5.82 1 98.06 132 ARG A C 1
ATOM 1023 O O . ARG A 1 132 ? 6.348 3.01 -6.848 1 98.06 132 ARG A O 1
ATOM 1030 N N . ALA A 1 133 ? 5.121 4.574 -5.809 1 96.88 133 ALA A N 1
ATOM 1031 C CA . ALA A 1 133 ? 4.504 5.066 -7.039 1 96.88 133 ALA A CA 1
ATOM 1032 C C . ALA A 1 133 ? 5.379 6.121 -7.707 1 96.88 133 ALA A C 1
ATOM 1034 O O . ALA A 1 133 ? 5.031 6.648 -8.766 1 96.88 133 ALA A O 1
ATOM 1035 N N . GLU A 1 134 ? 6.5 6.477 -7.09 1 95.81 134 GLU A N 1
ATOM 1036 C CA . GLU A 1 134 ? 7.402 7.52 -7.566 1 95.81 134 GLU A CA 1
ATOM 1037 C C . GLU A 1 134 ? 6.688 8.867 -7.656 1 95.81 134 GLU A C 1
ATOM 1039 O O . GLU A 1 134 ? 6.84 9.586 -8.648 1 95.81 134 GLU A O 1
ATOM 1044 N N . GLU A 1 135 ? 5.918 9.148 -6.609 1 96.69 135 GLU A N 1
ATOM 1045 C CA . GLU A 1 135 ? 5.09 10.352 -6.602 1 96.69 135 GLU A CA 1
ATOM 1046 C C . GLU A 1 135 ? 5.371 11.203 -5.367 1 96.69 135 GLU A C 1
ATOM 1048 O O . GLU A 1 135 ? 4.484 11.906 -4.875 1 96.69 135 GLU A O 1
ATOM 1053 N N . LEU A 1 136 ? 6.574 11.086 -4.809 1 97.56 136 LEU A N 1
ATOM 1054 C CA . LEU A 1 136 ? 6.922 11.844 -3.613 1 97.56 136 LEU A CA 1
ATOM 1055 C C . LEU A 1 136 ? 6.898 13.344 -3.896 1 97.56 136 LEU A C 1
ATOM 1057 O O . LEU A 1 136 ? 6.66 14.141 -2.99 1 97.56 136 LEU A O 1
ATOM 1061 N N . SER A 1 137 ? 7.078 13.734 -5.16 1 96.56 137 SER A N 1
ATOM 1062 C CA . SER A 1 137 ? 7.133 15.133 -5.555 1 96.56 137 SER A CA 1
ATOM 1063 C C . SER A 1 137 ? 5.785 15.82 -5.352 1 96.56 137 SER A C 1
ATOM 1065 O O . SER A 1 137 ? 5.684 17.047 -5.445 1 96.56 137 SER A O 1
ATOM 1067 N N . ARG A 1 138 ? 4.73 15.094 -5.039 1 97.5 138 ARG A N 1
ATOM 1068 C CA . ARG A 1 138 ? 3.418 15.664 -4.754 1 97.5 138 ARG A CA 1
ATOM 1069 C C . ARG A 1 138 ? 3.393 16.328 -3.381 1 97.5 138 ARG A C 1
ATOM 1071 O O . ARG A 1 138 ? 2.471 17.078 -3.068 1 97.5 138 ARG A O 1
ATOM 1078 N N . LEU A 1 139 ? 4.297 15.922 -2.506 1 98.38 139 LEU A N 1
ATOM 1079 C CA . LEU A 1 139 ? 4.488 16.656 -1.26 1 98.38 139 LEU A CA 1
ATOM 1080 C C . LEU A 1 139 ? 5.25 17.953 -1.506 1 98.38 139 LEU A C 1
ATOM 1082 O O . LEU A 1 139 ? 6.434 17.922 -1.846 1 98.38 139 LEU A O 1
ATOM 1086 N N . ARG A 1 140 ? 4.512 19.047 -1.291 1 97.56 140 ARG A N 1
ATOM 1087 C CA . ARG A 1 140 ? 5.09 20.328 -1.684 1 97.56 140 ARG A CA 1
ATOM 1088 C C . ARG A 1 140 ? 5 21.344 -0.546 1 97.56 140 ARG A C 1
ATOM 1090 O O . ARG A 1 140 ? 4.145 21.219 0.332 1 97.56 140 ARG A O 1
ATOM 1097 N N . ARG A 1 141 ? 5.887 22.281 -0.653 1 96.75 141 ARG A N 1
ATOM 1098 C CA . ARG A 1 141 ? 5.762 23.5 0.154 1 96.75 141 ARG A CA 1
ATOM 1099 C C . ARG A 1 141 ? 5.039 24.594 -0.616 1 96.75 141 ARG A C 1
ATOM 1101 O O . ARG A 1 141 ? 5.176 24.703 -1.837 1 96.75 141 ARG A O 1
ATOM 1108 N N . CYS A 1 142 ? 4.32 25.375 0.086 1 97.12 142 CYS A N 1
ATOM 1109 C CA . CYS A 1 142 ? 3.584 26.469 -0.535 1 97.12 142 CYS A CA 1
ATOM 1110 C C . CYS A 1 142 ? 4.527 27.406 -1.281 1 97.12 142 CYS A C 1
ATOM 1112 O O . CYS A 1 142 ? 5.59 27.766 -0.769 1 97.12 142 CYS A O 1
ATOM 1114 N N . ALA A 1 143 ? 4.168 27.859 -2.432 1 95.25 143 ALA A N 1
ATOM 1115 C CA . ALA A 1 143 ? 5.016 28.688 -3.287 1 95.25 143 ALA A CA 1
ATOM 1116 C C . ALA A 1 143 ? 4.93 30.156 -2.887 1 95.25 143 ALA A C 1
ATOM 1118 O O . ALA A 1 143 ? 5.711 30.984 -3.363 1 95.25 143 ALA A O 1
ATOM 1119 N N . ALA A 1 144 ? 3.994 30.469 -2.043 1 92.06 144 ALA A N 1
ATOM 1120 C CA . ALA A 1 144 ? 3.889 31.859 -1.597 1 92.06 144 ALA A CA 1
ATOM 1121 C C . ALA A 1 144 ? 5.102 32.25 -0.763 1 92.06 144 ALA A C 1
ATOM 1123 O O . ALA A 1 144 ? 5.602 31.469 0.04 1 92.06 144 ALA A O 1
ATOM 1124 N N . GLU A 1 145 ? 5.633 33.406 -0.91 1 85.5 145 GLU A N 1
ATOM 1125 C CA . GLU A 1 145 ? 6.875 33.875 -0.307 1 85.5 145 GLU A CA 1
ATOM 1126 C C . GLU A 1 145 ? 6.773 33.906 1.215 1 85.5 145 GLU A C 1
ATOM 1128 O O . GLU A 1 145 ? 7.754 33.625 1.911 1 85.5 145 GLU A O 1
ATOM 1133 N N . ASP A 1 146 ? 5.676 34.219 1.759 1 85.81 146 ASP A N 1
ATOM 1134 C CA . ASP A 1 146 ? 5.574 34.375 3.207 1 85.81 146 ASP A CA 1
ATOM 1135 C C . ASP A 1 146 ? 4.77 33.219 3.82 1 85.81 146 ASP A C 1
ATOM 1137 O O . ASP A 1 146 ? 4.02 33.438 4.777 1 85.81 146 ASP A O 1
ATOM 1141 N N . CYS A 1 147 ? 4.883 32.156 3.24 1 93.75 147 CYS A N 1
ATOM 1142 C CA . CYS A 1 147 ? 4.117 31.016 3.75 1 93.75 147 CYS A CA 1
ATOM 1143 C C . CYS A 1 147 ? 5.004 29.781 3.92 1 93.75 147 CYS A C 1
ATOM 1145 O O . CYS A 1 147 ? 5.773 29.438 3.021 1 93.75 147 CYS A O 1
ATOM 1147 N N . GLU A 1 148 ? 4.965 29.094 5.059 1 95.31 148 GLU A N 1
ATOM 1148 C CA . GLU A 1 148 ? 5.762 27.906 5.316 1 95.31 148 GLU A CA 1
ATOM 1149 C C . GLU A 1 148 ? 4.891 26.656 5.328 1 95.31 148 GLU A C 1
ATOM 1151 O O . GLU A 1 148 ? 5.355 25.578 5.699 1 95.31 148 GLU A O 1
ATOM 1156 N N . ALA A 1 149 ? 3.629 26.797 4.918 1 97.56 149 ALA A N 1
ATOM 1157 C CA . ALA A 1 149 ? 2.715 25.656 4.918 1 97.56 149 ALA A CA 1
ATOM 1158 C C . ALA A 1 149 ? 3.127 24.625 3.875 1 97.56 149 ALA A C 1
ATOM 1160 O O . ALA A 1 149 ? 3.793 24.953 2.891 1 97.56 149 ALA A O 1
ATOM 1161 N N . VAL A 1 150 ? 2.826 23.422 4.176 1 98.12 150 VAL A N 1
ATOM 1162 C CA . VAL A 1 150 ? 3.031 22.328 3.23 1 98.12 150 VAL A CA 1
ATOM 1163 C C . VAL A 1 150 ? 1.701 21.953 2.584 1 98.12 150 VAL A C 1
ATOM 1165 O O . VAL A 1 150 ? 0.634 22.312 3.084 1 98.12 150 VAL A O 1
ATOM 1168 N N . LEU A 1 151 ? 1.749 21.312 1.404 1 98 151 LEU A N 1
ATOM 1169 C CA . LEU A 1 151 ? 0.54 20.844 0.738 1 98 151 LEU A CA 1
ATOM 1170 C C . LEU A 1 151 ? 0.787 19.5 0.046 1 98 151 LEU A C 1
ATOM 1172 O O . LEU A 1 151 ? 1.937 19.094 -0.12 1 98 151 LEU A O 1
ATOM 1176 N N . VAL A 1 152 ? -0.267 18.828 -0.177 1 98.06 152 VAL A N 1
ATOM 1177 C CA . VAL A 1 152 ? -0.287 17.625 -0.997 1 98.06 152 VAL A CA 1
ATOM 1178 C C . VAL A 1 152 ? -0.94 17.922 -2.344 1 98.06 152 VAL A C 1
ATOM 1180 O O . VAL A 1 152 ? -2.115 18.297 -2.402 1 98.06 152 VAL A O 1
ATOM 1183 N N . ASP A 1 153 ? -0.217 17.766 -3.416 1 97.44 153 ASP A N 1
ATOM 1184 C CA . ASP A 1 153 ? -0.745 18.031 -4.754 1 97.44 153 ASP A CA 1
ATOM 1185 C C . ASP A 1 153 ? -1.431 16.797 -5.324 1 97.44 153 ASP A C 1
ATOM 1187 O O . ASP A 1 153 ? -0.771 15.914 -5.883 1 97.44 153 ASP A O 1
ATOM 1191 N N . LEU A 1 154 ? -2.756 16.766 -5.293 1 96 154 LEU A N 1
ATOM 1192 C CA . LEU A 1 154 ? -3.533 15.641 -5.801 1 96 154 LEU A CA 1
ATOM 1193 C C . LEU A 1 154 ? -4.156 15.977 -7.152 1 96 154 LEU A C 1
ATOM 1195 O O . LEU A 1 154 ? -5.012 15.234 -7.645 1 96 154 LEU A O 1
ATOM 1199 N N . SER A 1 155 ? -3.709 17.125 -7.707 1 94 155 SER A N 1
ATOM 1200 C CA . SER A 1 155 ? -4.246 17.5 -9.016 1 94 155 SER A CA 1
ATOM 1201 C C . SER A 1 155 ? -3.73 16.562 -10.102 1 94 155 SER A C 1
ATOM 1203 O O . SER A 1 155 ? -2.676 15.945 -9.953 1 94 155 SER A O 1
ATOM 1205 N N . ARG A 1 156 ? -4.43 16.391 -11.219 1 90.5 156 ARG A N 1
ATOM 1206 C CA . ARG A 1 156 ? -4.102 15.5 -12.328 1 90.5 156 ARG A CA 1
ATOM 1207 C C . ARG A 1 156 ? -2.762 15.875 -12.953 1 90.5 156 ARG A C 1
ATOM 1209 O O . ARG A 1 156 ? -1.94 15 -13.242 1 90.5 156 ARG A O 1
ATOM 1216 N N . ASN A 1 157 ? -2.521 17.172 -13.125 1 91.5 157 ASN A N 1
ATOM 1217 C CA . ASN A 1 157 ? -1.339 17.625 -13.844 1 91.5 157 ASN A CA 1
ATOM 1218 C C . ASN A 1 157 ? -0.217 18.016 -12.891 1 91.5 157 ASN A C 1
ATOM 1220 O O . ASN A 1 157 ? 0.817 18.531 -13.312 1 91.5 157 ASN A O 1
ATOM 1224 N N . ARG A 1 158 ? -0.407 17.75 -11.539 1 93 158 ARG A N 1
ATOM 1225 C CA . ARG A 1 158 ? 0.608 18.047 -10.539 1 93 158 ARG A CA 1
ATOM 1226 C C . ARG A 1 158 ? 1.01 19.531 -10.586 1 93 158 ARG A C 1
ATOM 1228 O O . ARG A 1 158 ? 2.197 19.844 -10.625 1 93 158 ARG A O 1
ATOM 1235 N N . SER A 1 159 ? 0.023 20.391 -10.539 1 93.25 159 SER A N 1
ATOM 1236 C CA . SER A 1 159 ? 0.313 21.797 -10.805 1 93.25 159 SER A CA 1
ATOM 1237 C C . SER A 1 159 ? -0.077 22.672 -9.617 1 93.25 159 SER A C 1
ATOM 1239 O O . SER A 1 159 ? 0.048 23.906 -9.672 1 93.25 159 SER A O 1
ATOM 1241 N N . LYS A 1 160 ? -0.522 22.016 -8.594 1 94.75 160 LYS A N 1
ATOM 1242 C CA . LYS A 1 160 ? -0.877 22.812 -7.422 1 94.75 160 LYS A CA 1
ATOM 1243 C C . LYS A 1 160 ? 0.356 23.469 -6.812 1 94.75 160 LYS A C 1
ATOM 1245 O O . LYS A 1 160 ? 1.346 22.797 -6.516 1 94.75 160 LYS A O 1
ATOM 1250 N N . ARG A 1 161 ? 0.242 24.812 -6.566 1 94.44 161 ARG A N 1
ATOM 1251 C CA . ARG A 1 161 ? 1.425 25.531 -6.117 1 94.44 161 ARG A CA 1
ATOM 1252 C C . ARG A 1 161 ? 1.225 26.078 -4.707 1 94.44 161 ARG A C 1
ATOM 1254 O O . ARG A 1 161 ? 2.186 26.219 -3.947 1 94.44 161 ARG A O 1
ATOM 1261 N N . TYR A 1 162 ? -0.052 26.375 -4.473 1 95.44 162 TYR A N 1
ATOM 1262 C CA . TYR A 1 162 ? -0.298 27.109 -3.236 1 95.44 162 TYR A CA 1
ATOM 1263 C C . TYR A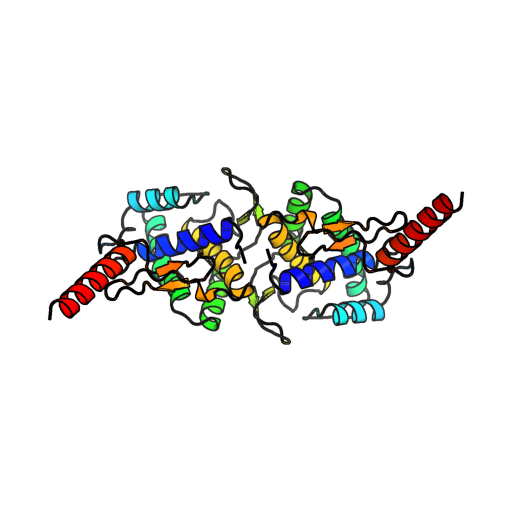 1 162 ? -1.122 26.266 -2.262 1 95.44 162 TYR A C 1
ATOM 1265 O O . TYR A 1 162 ? -1.964 25.469 -2.676 1 95.44 162 TYR A O 1
ATOM 1273 N N . CYS A 1 163 ? -0.858 26.531 -1.001 1 95.06 163 CYS A N 1
ATOM 1274 C CA . CYS A 1 163 ? -1.592 25.828 0.045 1 95.06 163 CYS A CA 1
ATOM 1275 C C . CYS A 1 163 ? -2.982 26.422 0.229 1 95.06 163 CYS A C 1
ATOM 1277 O O . CYS A 1 163 ? -3.287 27.484 -0.321 1 95.06 163 CYS A O 1
ATOM 1279 N N . ASP A 1 164 ? -3.797 25.656 1.023 1 89.88 164 ASP A N 1
ATOM 1280 C CA . ASP A 1 164 ? -5.152 26.125 1.307 1 89.88 164 ASP A CA 1
ATOM 1281 C C . ASP A 1 164 ? -5.234 26.781 2.678 1 89.88 164 ASP A C 1
ATOM 1283 O O . ASP A 1 164 ? -6.324 27.109 3.154 1 89.88 164 ASP A O 1
ATOM 1287 N N . VAL A 1 165 ? -4.184 26.953 3.379 1 87.69 165 VAL A N 1
ATOM 1288 C CA . VAL A 1 165 ? -4.145 27.469 4.75 1 87.69 165 VAL A CA 1
ATOM 1289 C C . VAL A 1 165 ? -4.465 28.953 4.762 1 87.69 165 VAL A C 1
ATOM 1291 O O . VAL A 1 165 ? -5.297 29.406 5.547 1 87.69 165 VAL A O 1
ATOM 1294 N N . GLY A 1 166 ? -3.898 29.812 3.967 1 81.06 166 GLY A N 1
ATOM 1295 C CA . GLY A 1 166 ? -4.035 31.266 4 1 81.06 166 GLY A CA 1
ATOM 1296 C C . GLY A 1 166 ? -4.598 31.844 2.717 1 81.06 166 GLY A C 1
ATOM 1297 O O . GLY A 1 166 ? -4.363 33 2.396 1 81.06 166 GLY A O 1
ATOM 1298 N N . ASN A 1 167 ? -5.324 30.922 1.932 1 84.94 167 ASN A N 1
ATOM 1299 C CA . ASN A 1 167 ? -5.82 31.375 0.638 1 84.94 167 ASN A CA 1
ATOM 1300 C C . ASN A 1 167 ? -4.691 31.891 -0.243 1 84.94 167 ASN A C 1
ATOM 1302 O O . ASN A 1 167 ? -4.824 32.938 -0.871 1 84.94 167 ASN A O 1
ATOM 1306 N N . CYS A 1 168 ? -3.594 31.344 -0.162 1 91.06 168 CYS A N 1
ATOM 1307 C CA . CYS A 1 168 ? -2.344 31.766 -0.784 1 91.06 168 CYS A CA 1
ATOM 1308 C C . CYS A 1 168 ? -2.506 31.906 -2.291 1 91.06 168 CYS A C 1
ATOM 1310 O O . CYS A 1 168 ? -1.938 32.812 -2.896 1 91.06 168 CYS A O 1
ATOM 1312 N N . GLY A 1 169 ? -3.154 31.031 -2.953 1 88.12 169 GLY A N 1
ATOM 1313 C CA . GLY A 1 169 ? -3.387 31.141 -4.387 1 88.12 169 GLY A CA 1
ATOM 1314 C C . GLY A 1 169 ? -4.078 32.438 -4.781 1 88.12 169 GLY A C 1
ATOM 1315 O O . GLY A 1 169 ? -3.639 33.125 -5.707 1 88.12 169 GLY A O 1
ATOM 1316 N N . ASN A 1 170 ? -5.074 32.75 -4.078 1 88.06 170 ASN A N 1
ATOM 1317 C CA . ASN A 1 170 ? -5.812 33.969 -4.34 1 88.06 170 ASN A CA 1
ATOM 1318 C C . ASN A 1 170 ? -4.953 35.219 -4.086 1 88.06 170 ASN A C 1
ATOM 1320 O O . ASN A 1 170 ? -4.957 36.156 -4.887 1 88.06 170 ASN A O 1
ATOM 1324 N N . ARG A 1 171 ? -4.277 35.125 -3.012 1 86.62 171 ARG A N 1
ATOM 1325 C CA . ARG A 1 171 ? -3.389 36.25 -2.68 1 86.62 171 ARG A CA 1
ATOM 1326 C C . ARG A 1 171 ? -2.336 36.438 -3.766 1 86.62 171 ARG A C 1
ATOM 1328 O O . ARG A 1 171 ? -2.062 37.562 -4.168 1 86.62 171 ARG A O 1
ATOM 1335 N N . ALA A 1 172 ? -1.774 35.406 -4.234 1 87.31 172 ALA A N 1
ATOM 1336 C CA . ALA A 1 172 ? -0.764 35.469 -5.289 1 87.31 172 ALA A CA 1
ATOM 1337 C C . ALA A 1 172 ? -1.357 35.969 -6.59 1 87.31 172 ALA A C 1
ATOM 1339 O O . ALA A 1 172 ? -0.731 36.781 -7.285 1 87.31 172 ALA A O 1
ATOM 1340 N N . ASN A 1 173 ? -2.488 35.5 -6.895 1 88.56 173 ASN A N 1
ATOM 1341 C CA . ASN A 1 173 ? -3.154 35.938 -8.117 1 88.56 173 ASN A CA 1
ATOM 1342 C C . ASN A 1 173 ? -3.473 37.438 -8.078 1 88.56 173 ASN A C 1
ATOM 1344 O O . ASN A 1 173 ? -3.293 38.156 -9.07 1 88.56 173 ASN A O 1
ATOM 1348 N N . VAL A 1 174 ? -3.967 37.875 -6.984 1 89.31 174 VAL A N 1
ATOM 1349 C CA . VAL A 1 174 ? -4.289 39.312 -6.805 1 89.31 174 VAL A CA 1
ATOM 1350 C C . VAL A 1 174 ? -3.016 40.125 -6.91 1 89.31 174 VAL A C 1
ATOM 1352 O O . VAL A 1 174 ? -3.002 41.188 -7.574 1 89.31 174 VAL A O 1
ATOM 1355 N N . ALA A 1 175 ? -2.012 39.688 -6.289 1 86.44 175 ALA A N 1
ATOM 1356 C CA . ALA A 1 175 ? -0.731 40.375 -6.355 1 86.44 175 ALA A CA 1
ATOM 1357 C C . ALA A 1 175 ? -0.217 40.469 -7.789 1 86.44 175 ALA A C 1
ATOM 1359 O O . ALA A 1 175 ? 0.26 41.5 -8.234 1 86.44 175 ALA A O 1
ATOM 1360 N N . ALA A 1 176 ? -0.284 39.344 -8.469 1 87.06 176 ALA A N 1
ATOM 1361 C CA . ALA A 1 176 ? 0.151 39.312 -9.867 1 87.06 176 ALA A CA 1
ATOM 1362 C C . ALA A 1 176 ? -0.687 40.25 -10.727 1 87.06 176 ALA A C 1
ATOM 1364 O O . ALA A 1 176 ? -0.155 40.938 -11.594 1 87.06 176 ALA A O 1
ATOM 1365 N N . TYR A 1 177 ? -1.887 40.281 -10.555 1 88.56 177 TYR A N 1
ATOM 1366 C CA . TYR A 1 177 ? -2.793 41.188 -11.281 1 88.56 177 TYR A CA 1
ATOM 1367 C C . TYR A 1 177 ? -2.445 42.625 -11.039 1 88.56 177 TYR A C 1
ATOM 1369 O O . TYR A 1 177 ? -2.365 43.438 -11.977 1 88.56 177 TYR A O 1
ATOM 1377 N N . ARG A 1 178 ? -2.256 42.969 -9.812 1 90 178 ARG A N 1
ATOM 1378 C CA . ARG A 1 178 ? -1.899 44.344 -9.438 1 90 178 ARG A CA 1
ATOM 1379 C C . ARG A 1 178 ? -0.568 44.75 -10.062 1 90 178 ARG A C 1
ATOM 1381 O O . ARG A 1 178 ? -0.41 45.875 -10.516 1 90 178 ARG A O 1
ATOM 1388 N N . ALA A 1 179 ? 0.267 43.844 -10.062 1 89.44 179 ALA A N 1
ATOM 1389 C CA . ALA A 1 179 ? 1.576 44.094 -10.656 1 89.44 179 ALA A CA 1
ATOM 1390 C C . ALA A 1 179 ? 1.46 44.344 -12.156 1 89.44 179 ALA A C 1
ATOM 1392 O O . ALA A 1 179 ? 2.113 45.25 -12.695 1 89.44 179 ALA A O 1
ATOM 1393 N N . ARG A 1 180 ? 0.668 43.531 -12.828 1 88.81 180 ARG A N 1
ATOM 1394 C CA . ARG A 1 180 ? 0.445 43.688 -14.266 1 88.81 180 ARG A CA 1
ATOM 1395 C C . ARG A 1 180 ? -0.229 45.031 -14.562 1 88.81 180 ARG A C 1
ATOM 1397 O O . ARG A 1 180 ? 0.121 45.719 -15.539 1 88.81 180 ARG A O 1
ATOM 1404 N N . LYS A 1 181 ? -1.09 45.375 -13.766 1 89.31 181 LYS A N 1
ATOM 1405 C CA . LYS A 1 181 ? -1.801 46.625 -13.938 1 89.31 181 LYS A CA 1
ATOM 1406 C C . LYS A 1 181 ? -0.869 47.812 -13.727 1 89.31 181 LYS A C 1
ATOM 1408 O O . LYS A 1 181 ? -0.937 48.812 -14.461 1 89.31 181 LYS A O 1
ATOM 1413 N N . ALA A 1 182 ? -0.078 47.75 -12.82 1 87.19 182 ALA A N 1
ATOM 1414 C CA . ALA A 1 182 ? 0.891 48.812 -12.531 1 87.19 182 ALA A CA 1
ATOM 1415 C C . ALA A 1 182 ? 1.901 48.938 -13.672 1 87.19 182 ALA A C 1
ATOM 1417 O O . ALA A 1 182 ? 2.322 50.062 -14 1 87.19 182 ALA A O 1
ATOM 1418 N N . ALA A 1 183 ? 2.15 47.906 -14.32 1 88.12 183 ALA A N 1
ATOM 1419 C CA . ALA A 1 183 ? 3.1 47.938 -15.43 1 88.12 183 ALA A CA 1
ATOM 1420 C C . ALA A 1 183 ? 2.443 48.438 -16.703 1 88.12 183 ALA A C 1
ATOM 1422 O O . ALA A 1 183 ? 3.119 49 -17.578 1 88.12 183 ALA A O 1
ATOM 1423 N N . GLY A 1 184 ? 1.214 48.094 -16.75 1 77.19 184 GLY A N 1
ATOM 1424 C CA . GLY A 1 184 ? 0.485 48.594 -17.906 1 77.19 184 GLY A CA 1
ATOM 1425 C C . GLY A 1 184 ? 0.159 50.062 -17.812 1 77.19 184 GLY A C 1
ATOM 1426 O O . GLY A 1 184 ? 0.001 50.75 -18.828 1 77.19 184 GLY A O 1
ATOM 1427 N N . ASP A 1 185 ? -0.117 50.5 -16.719 1 76.75 185 ASP A N 1
ATOM 1428 C CA . ASP A 1 185 ? -0.417 51.938 -16.531 1 76.75 185 ASP A CA 1
ATOM 1429 C C . ASP A 1 185 ? 0.854 52.781 -16.609 1 76.75 185 ASP A C 1
ATOM 1431 O O . ASP A 1 185 ? 0.789 54 -16.812 1 76.75 185 ASP A O 1
ATOM 1435 N N . GLY A 1 186 ? 2.039 52.25 -16.5 1 56.69 186 GLY A N 1
ATOM 1436 C CA . GLY A 1 186 ? 3.242 53.062 -16.703 1 56.69 186 GLY A CA 1
ATOM 1437 C C . GLY A 1 186 ? 3.746 53 -18.141 1 56.69 186 GLY A C 1
ATOM 1438 O O . GLY A 1 186 ? 3.367 52.125 -18.906 1 56.69 186 GLY A O 1
ATOM 1439 N N . MET B 1 1 ? -6.348 2.93 -13.375 1 60.19 1 MET B N 1
ATOM 1440 C CA . MET B 1 1 ? -5.422 2.953 -12.25 1 60.19 1 MET B CA 1
ATOM 1441 C C . MET B 1 1 ? -4.254 2 -12.492 1 60.19 1 MET B C 1
ATOM 1443 O O . MET B 1 1 ? -4.445 0.889 -12.992 1 60.19 1 MET B O 1
ATOM 1447 N N . ARG B 1 2 ? -2.939 2.562 -12.336 1 78.94 2 ARG B N 1
ATOM 1448 C CA . ARG B 1 2 ? -1.803 1.658 -12.477 1 78.94 2 ARG B CA 1
ATOM 1449 C C . ARG B 1 2 ? -1.202 1.316 -11.117 1 78.94 2 ARG B C 1
ATOM 1451 O O . ARG B 1 2 ? -1.063 2.188 -10.258 1 78.94 2 ARG B O 1
ATOM 1458 N N . PHE B 1 3 ? -1.215 0.006 -10.805 1 92.56 3 PHE B N 1
ATOM 1459 C CA . PHE B 1 3 ? -0.499 -0.483 -9.633 1 92.56 3 PHE B CA 1
ATOM 1460 C C . PHE B 1 3 ? 0.996 -0.218 -9.758 1 92.56 3 PHE B C 1
ATOM 1462 O O . PHE B 1 3 ? 1.512 -0.066 -10.867 1 92.56 3 PHE B O 1
ATOM 1469 N N . THR B 1 4 ? 1.613 -0.142 -8.633 1 95.38 4 THR B N 1
ATOM 1470 C CA . THR B 1 4 ? 3.068 -0.034 -8.633 1 95.38 4 THR B CA 1
ATOM 1471 C C . THR B 1 4 ? 3.705 -1.313 -9.172 1 95.38 4 THR B C 1
ATOM 1473 O O . THR B 1 4 ? 3.082 -2.377 -9.156 1 95.38 4 THR B O 1
ATOM 1476 N N . HIS B 1 5 ? 4.871 -1.155 -9.641 1 94.88 5 HIS B N 1
ATOM 1477 C CA . HIS B 1 5 ? 5.566 -2.258 -10.297 1 94.88 5 HIS B CA 1
ATOM 1478 C C . HIS B 1 5 ? 5.715 -3.449 -9.359 1 94.88 5 HIS B C 1
ATOM 1480 O O . HIS B 1 5 ? 5.512 -4.598 -9.766 1 94.88 5 HIS B O 1
ATOM 1486 N N . ASP B 1 6 ? 6.051 -3.215 -8.148 1 96.44 6 ASP B N 1
ATOM 1487 C CA . ASP B 1 6 ? 6.254 -4.301 -7.195 1 96.44 6 ASP B CA 1
ATOM 1488 C C . ASP B 1 6 ? 4.949 -5.047 -6.926 1 96.44 6 ASP B C 1
ATOM 1490 O O . ASP B 1 6 ? 4.953 -6.27 -6.758 1 96.44 6 ASP B O 1
ATOM 1494 N N . THR B 1 7 ? 3.793 -4.34 -6.852 1 97.94 7 THR B N 1
ATOM 1495 C CA . THR B 1 7 ? 2.492 -4.973 -6.684 1 97.94 7 THR B CA 1
ATOM 1496 C C . THR B 1 7 ? 2.184 -5.895 -7.863 1 97.94 7 THR B C 1
ATOM 1498 O O . THR B 1 7 ? 1.785 -7.047 -7.668 1 97.94 7 THR B O 1
ATOM 1501 N N . GLU B 1 8 ? 2.412 -5.391 -9.062 1 97.5 8 GLU B N 1
ATOM 1502 C CA . GLU B 1 8 ? 2.162 -6.191 -10.258 1 97.5 8 GLU B CA 1
ATOM 1503 C C . GLU B 1 8 ? 3.02 -7.453 -10.266 1 97.5 8 GLU B C 1
ATOM 1505 O O . GLU B 1 8 ? 2.516 -8.555 -10.508 1 97.5 8 GLU B O 1
ATOM 1510 N N . MET B 1 9 ? 4.27 -7.289 -9.961 1 97.38 9 MET B N 1
ATOM 1511 C CA . MET B 1 9 ? 5.195 -8.414 -9.992 1 97.38 9 MET B CA 1
ATOM 1512 C C . MET B 1 9 ? 4.82 -9.461 -8.945 1 97.38 9 MET B C 1
ATOM 1514 O O . MET B 1 9 ? 4.875 -10.656 -9.211 1 97.38 9 MET B O 1
ATOM 1518 N N . ALA B 1 10 ? 4.461 -8.984 -7.785 1 98.44 10 ALA B N 1
ATOM 1519 C CA . ALA B 1 10 ? 4.078 -9.906 -6.715 1 98.44 10 ALA B CA 1
ATOM 1520 C C . ALA B 1 10 ? 2.818 -10.68 -7.082 1 98.44 10 ALA B C 1
ATOM 1522 O O . ALA B 1 10 ? 2.729 -11.891 -6.832 1 98.44 10 ALA B O 1
ATOM 1523 N N . LEU B 1 11 ? 1.858 -10.016 -7.668 1 98.69 11 LEU B N 1
ATOM 1524 C CA . LEU B 1 11 ? 0.619 -10.672 -8.062 1 98.69 11 LEU B CA 1
ATOM 1525 C C . LEU B 1 11 ? 0.88 -11.719 -9.141 1 98.69 11 LEU B C 1
ATOM 1527 O O . LEU B 1 11 ? 0.366 -12.836 -9.07 1 98.69 11 LEU B O 1
ATOM 1531 N N . LEU B 1 12 ? 1.675 -11.352 -10.102 1 98.38 12 LEU B N 1
ATOM 1532 C CA . LEU B 1 12 ? 1.993 -12.266 -11.195 1 98.38 12 LEU B CA 1
ATOM 1533 C C . LEU B 1 12 ? 2.781 -13.469 -10.68 1 98.38 12 LEU B C 1
ATOM 1535 O O . LEU B 1 12 ? 2.539 -14.602 -11.094 1 98.38 12 LEU B O 1
ATOM 1539 N N . ALA B 1 13 ? 3.709 -13.219 -9.805 1 98.69 13 ALA B N 1
ATOM 1540 C CA . ALA B 1 13 ? 4.469 -14.312 -9.195 1 98.69 13 ALA B CA 1
ATOM 1541 C C . ALA B 1 13 ? 3.555 -15.25 -8.422 1 98.69 13 ALA B C 1
ATOM 1543 O O . ALA B 1 13 ? 3.74 -16.469 -8.445 1 98.69 13 ALA B O 1
ATOM 1544 N N . THR B 1 14 ? 2.629 -14.695 -7.703 1 98.88 14 THR B N 1
ATOM 1545 C CA . THR B 1 14 ? 1.678 -15.5 -6.938 1 98.88 14 THR B CA 1
ATOM 1546 C C . THR B 1 14 ? 0.855 -16.391 -7.863 1 98.88 14 THR B C 1
ATOM 1548 O O . THR B 1 14 ? 0.705 -17.594 -7.605 1 98.88 14 THR B O 1
ATOM 1551 N N . ALA B 1 15 ? 0.351 -15.812 -8.93 1 98.69 15 ALA B N 1
ATOM 1552 C CA . ALA B 1 15 ? -0.39 -16.594 -9.914 1 98.69 15 ALA B CA 1
ATOM 1553 C C . ALA B 1 15 ? 0.482 -17.703 -10.5 1 98.69 15 ALA B C 1
ATOM 1555 O O . ALA B 1 15 ? 0.028 -18.844 -10.664 1 98.69 15 ALA B O 1
ATOM 1556 N N . ALA B 1 16 ? 1.723 -17.359 -10.805 1 98.5 16 ALA B N 1
ATOM 1557 C CA . ALA B 1 16 ? 2.652 -18.328 -11.359 1 98.5 16 ALA B CA 1
ATOM 1558 C C . ALA B 1 16 ? 2.836 -19.516 -10.414 1 98.5 16 ALA B C 1
ATOM 1560 O O . ALA B 1 16 ? 2.844 -20.672 -10.844 1 98.5 16 ALA B O 1
ATOM 1561 N N . LEU B 1 17 ? 2.975 -19.234 -9.156 1 98.81 17 LEU B N 1
ATOM 1562 C CA . LEU B 1 17 ? 3.145 -20.297 -8.164 1 98.81 17 LEU B CA 1
ATOM 1563 C C . LEU B 1 17 ? 1.902 -21.172 -8.094 1 98.81 17 LEU B C 1
ATOM 1565 O O . LEU B 1 17 ? 2.006 -22.406 -8.141 1 98.81 17 LEU B O 1
ATOM 1569 N N . VAL B 1 18 ? 0.75 -20.547 -7.992 1 98.62 18 VAL B N 1
ATOM 1570 C CA . VAL B 1 18 ? -0.517 -21.266 -7.902 1 98.62 18 VAL B CA 1
ATOM 1571 C C . VAL B 1 18 ? -0.694 -22.156 -9.125 1 98.62 18 VAL B C 1
ATOM 1573 O O . VAL B 1 18 ? -1.162 -23.297 -9.016 1 98.62 18 VAL B O 1
ATOM 1576 N N . ASN B 1 19 ? -0.239 -21.719 -10.258 1 98.25 19 ASN B N 1
ATOM 1577 C CA . ASN B 1 19 ? -0.438 -22.422 -11.523 1 98.25 19 ASN B CA 1
ATOM 1578 C C . ASN B 1 19 ? 0.562 -23.562 -11.703 1 98.25 19 ASN B C 1
ATOM 1580 O O . ASN B 1 19 ? 0.52 -24.281 -12.703 1 98.25 19 ASN B O 1
ATOM 1584 N N . THR B 1 20 ? 1.436 -23.766 -10.797 1 98.25 20 THR B N 1
ATOM 1585 C CA . THR B 1 20 ? 2.34 -24.906 -10.867 1 98.25 20 THR B CA 1
ATOM 1586 C C . THR B 1 20 ? 1.635 -26.188 -10.422 1 98.25 20 THR B C 1
ATOM 1588 O O . THR B 1 20 ? 2.139 -27.281 -10.641 1 98.25 20 THR B O 1
ATOM 1591 N N . ALA B 1 21 ? 0.521 -26.047 -9.766 1 97.31 21 ALA B N 1
ATOM 1592 C CA . ALA B 1 21 ? -0.243 -27.219 -9.352 1 97.31 21 ALA B CA 1
ATOM 1593 C C . ALA B 1 21 ? -0.729 -28 -10.555 1 97.31 21 ALA B C 1
ATOM 1595 O O . ALA B 1 21 ? -1.097 -27.422 -11.586 1 97.31 21 ALA B O 1
ATOM 1596 N N . PRO B 1 22 ? -0.834 -29.266 -10.492 1 95.31 22 PRO B N 1
ATOM 1597 C CA . PRO B 1 22 ? -1.15 -30.125 -11.633 1 95.31 22 PRO B CA 1
ATOM 1598 C C . PRO B 1 22 ? -2.42 -29.703 -12.367 1 95.31 22 PRO B C 1
ATOM 1600 O O . PRO B 1 22 ? -2.434 -29.641 -13.594 1 95.31 22 PRO B O 1
ATOM 1603 N N . SER B 1 23 ? -3.473 -29.391 -11.711 1 90.69 23 SER B N 1
ATOM 1604 C CA . SER B 1 23 ? -4.754 -29.062 -12.336 1 90.69 23 SER B CA 1
ATOM 1605 C C . SER B 1 23 ? -4.68 -27.734 -13.078 1 90.69 23 SER B C 1
ATOM 1607 O O . SER B 1 23 ? -5.512 -27.453 -13.945 1 90.69 23 SER B O 1
ATOM 1609 N N . ALA B 1 24 ? -3.643 -26.969 -12.797 1 94.5 24 ALA B N 1
ATOM 1610 C CA . ALA B 1 24 ? -3.572 -25.609 -13.328 1 94.5 24 ALA B CA 1
ATOM 1611 C C . ALA B 1 24 ? -2.35 -25.438 -14.227 1 94.5 24 ALA B C 1
ATOM 1613 O O . ALA B 1 24 ? -2.262 -24.469 -14.984 1 94.5 24 ALA B O 1
ATOM 1614 N N . SER B 1 25 ? -1.48 -26.422 -14.18 1 94.81 25 SER B N 1
ATOM 1615 C CA . SER B 1 25 ? -0.194 -26.266 -14.852 1 94.81 25 SER B CA 1
ATOM 1616 C C . SER B 1 25 ? -0.318 -26.547 -16.344 1 94.81 25 SER B C 1
ATOM 1618 O O . SER B 1 25 ? -1.298 -27.141 -16.797 1 94.81 25 SER B O 1
ATOM 1620 N N . ASP B 1 26 ? 0.627 -26.094 -17.047 1 89.12 26 ASP B N 1
ATOM 1621 C CA . ASP B 1 26 ? 0.685 -26.297 -18.484 1 89.12 26 ASP B CA 1
ATOM 1622 C C . ASP B 1 26 ? 0.843 -27.766 -18.828 1 89.12 26 ASP B C 1
ATOM 1624 O O . ASP B 1 26 ? 0.171 -28.281 -19.734 1 89.12 26 ASP B O 1
ATOM 1628 N N . SER B 1 27 ? 1.643 -28.5 -18.156 1 91.94 27 SER B N 1
ATOM 1629 C CA . SER B 1 27 ? 2.006 -29.875 -18.453 1 91.94 27 SER B CA 1
ATOM 1630 C C . SER B 1 27 ? 0.972 -30.859 -17.891 1 91.94 27 SER B C 1
ATOM 1632 O O . SER B 1 27 ? 0.963 -32.031 -18.25 1 91.94 27 SER B O 1
ATOM 1634 N N . GLY B 1 28 ? 0.152 -30.328 -16.984 1 93.38 28 GLY B N 1
ATOM 1635 C CA . GLY B 1 28 ? -0.749 -31.219 -16.266 1 93.38 28 GLY B CA 1
ATOM 1636 C C . GLY B 1 28 ? -0.083 -31.922 -15.109 1 93.38 28 GLY B C 1
ATOM 1637 O O . GLY B 1 28 ? -0.727 -32.688 -14.398 1 93.38 28 GLY B O 1
ATOM 1638 N N . GLU B 1 29 ? 1.181 -31.625 -14.891 1 96.81 29 GLU B N 1
ATOM 1639 C CA . GLU B 1 29 ? 1.946 -32.188 -13.789 1 96.81 29 GLU B CA 1
ATOM 1640 C C . GLU B 1 29 ? 2.244 -31.141 -12.719 1 96.81 29 GLU B C 1
ATOM 1642 O O . GLU B 1 29 ? 1.934 -29.969 -12.898 1 96.81 29 GLU B O 1
ATOM 1647 N N . ASP B 1 30 ? 2.805 -31.688 -11.602 1 98.25 30 ASP B N 1
ATOM 1648 C CA . ASP B 1 30 ? 3.266 -30.75 -10.578 1 98.25 30 ASP B CA 1
ATOM 1649 C C . ASP B 1 30 ? 4.566 -30.062 -11 1 98.25 30 ASP B C 1
ATOM 1651 O O . ASP B 1 30 ? 5.613 -30.703 -11.078 1 98.25 30 ASP B O 1
ATOM 1655 N N . GLU B 1 31 ? 4.52 -28.781 -11.266 1 98.19 31 GLU B N 1
ATOM 1656 C CA . GLU B 1 31 ? 5.676 -28.047 -11.773 1 98.19 31 GLU B CA 1
ATOM 1657 C C . GLU B 1 31 ? 6.438 -27.359 -10.648 1 98.19 31 GLU B C 1
ATOM 1659 O O . GLU B 1 31 ? 7.117 -26.359 -10.875 1 98.19 31 GLU B O 1
ATOM 1664 N N . MET B 1 32 ? 6.234 -27.875 -9.422 1 98.5 32 MET B N 1
ATOM 1665 C CA . MET B 1 32 ? 6.988 -27.5 -8.227 1 98.5 32 MET B CA 1
ATOM 1666 C C . MET B 1 32 ? 7.344 -28.734 -7.406 1 98.5 32 MET B C 1
ATOM 1668 O O . MET B 1 32 ? 7.109 -28.781 -6.195 1 98.5 32 MET B O 1
ATOM 1672 N N . SER B 1 33 ? 7.902 -29.703 -8.094 1 97.56 33 SER B N 1
ATOM 1673 C CA . SER B 1 33 ? 8.156 -31 -7.465 1 97.56 33 SER B CA 1
ATOM 1674 C C . SER B 1 33 ? 9.648 -31.234 -7.281 1 97.56 33 SER B C 1
ATOM 1676 O O . SER B 1 33 ? 10.047 -32.25 -6.73 1 97.56 33 SER B O 1
ATOM 1678 N N . SER B 1 34 ? 10.492 -30.266 -7.758 1 97.69 34 SER B N 1
ATOM 1679 C CA . SER B 1 34 ? 11.938 -30.453 -7.652 1 97.69 34 SER B CA 1
ATOM 1680 C C . SER B 1 34 ? 12.641 -29.156 -7.309 1 97.69 34 SER B C 1
ATOM 1682 O O . SER B 1 34 ? 12.094 -28.062 -7.523 1 97.69 34 SER B O 1
ATOM 1684 N N . ALA B 1 35 ? 13.859 -29.328 -6.832 1 97 35 ALA B N 1
ATOM 1685 C CA . ALA B 1 35 ? 14.688 -28.156 -6.52 1 97 35 ALA B CA 1
ATOM 1686 C C . ALA B 1 35 ? 14.945 -27.312 -7.766 1 97 35 ALA B C 1
ATOM 1688 O O . ALA B 1 35 ? 15 -26.094 -7.691 1 97 35 ALA B O 1
ATOM 1689 N N . ALA B 1 36 ? 15.125 -28 -8.859 1 97.38 36 ALA B N 1
ATOM 1690 C CA . ALA B 1 36 ? 15.375 -27.297 -10.117 1 97.38 36 ALA B CA 1
ATOM 1691 C C . ALA B 1 36 ? 14.18 -26.453 -10.523 1 97.38 36 ALA B C 1
ATOM 1693 O O . ALA B 1 36 ? 14.344 -25.328 -11.016 1 97.38 36 ALA B O 1
ATOM 1694 N N . GLN B 1 37 ? 13.008 -26.953 -10.344 1 98.19 37 GLN B N 1
ATOM 1695 C CA . GLN B 1 37 ? 11.797 -26.219 -10.656 1 98.19 37 GLN B CA 1
ATOM 1696 C C . GLN B 1 37 ? 11.633 -25.016 -9.727 1 98.19 37 GLN B C 1
ATOM 1698 O O . GLN B 1 37 ? 11.234 -23.922 -10.172 1 98.19 37 GLN B O 1
ATOM 1703 N N . LEU B 1 38 ? 11.969 -25.188 -8.445 1 98.75 38 LEU B N 1
ATOM 1704 C CA . LEU B 1 38 ? 11.922 -24.078 -7.504 1 98.75 38 LEU B CA 1
ATOM 1705 C C . LEU B 1 38 ? 12.945 -23.016 -7.879 1 98.75 38 LEU B C 1
ATOM 1707 O O . LEU B 1 38 ? 12.641 -21.812 -7.844 1 98.75 38 LEU B 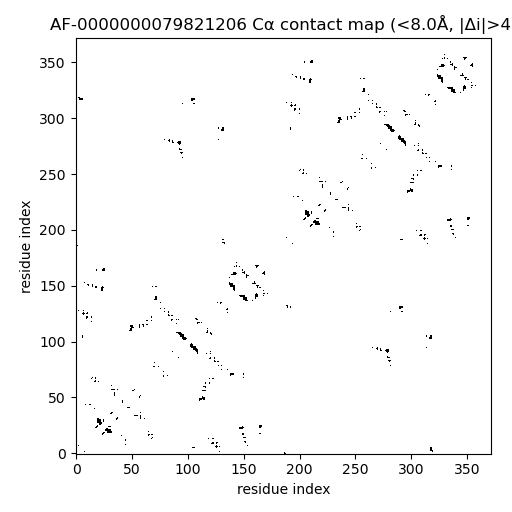O 1
ATOM 1711 N N . GLU B 1 39 ? 14.133 -23.453 -8.281 1 98.25 39 GLU B N 1
ATOM 1712 C CA . GLU B 1 39 ? 15.164 -22.5 -8.695 1 98.25 39 GLU B CA 1
ATOM 1713 C C . GLU B 1 39 ? 14.703 -21.688 -9.906 1 98.25 39 GLU B C 1
ATOM 1715 O O . GLU B 1 39 ? 14.922 -20.484 -9.961 1 98.25 39 GLU B O 1
ATOM 1720 N N . ALA B 1 40 ? 14.117 -22.312 -10.836 1 98.31 40 ALA B N 1
ATOM 1721 C CA . ALA B 1 40 ? 13.609 -21.641 -12.031 1 98.31 40 ALA B CA 1
ATOM 1722 C C . ALA B 1 40 ? 12.523 -20.641 -11.664 1 98.31 40 ALA B C 1
ATOM 1724 O O . ALA B 1 40 ? 12.5 -19.516 -12.18 1 98.31 40 ALA B O 1
ATOM 1725 N N . PHE B 1 41 ? 11.648 -21.062 -10.766 1 98.69 41 PHE B N 1
ATOM 1726 C CA . PHE B 1 41 ? 10.57 -20.188 -10.305 1 98.69 41 PHE B CA 1
ATOM 1727 C C . PHE B 1 41 ? 11.141 -18.938 -9.641 1 98.69 41 PHE B C 1
ATOM 1729 O O . PHE B 1 41 ? 10.68 -17.828 -9.914 1 98.69 41 PHE B O 1
ATOM 1736 N N . VAL B 1 42 ? 12.094 -19.094 -8.773 1 98.56 42 VAL B N 1
ATOM 1737 C CA . VAL B 1 42 ? 12.727 -18 -8.039 1 98.56 42 VAL B CA 1
ATOM 1738 C C . VAL B 1 42 ? 13.398 -17.047 -9.016 1 98.56 42 VAL B C 1
ATOM 1740 O O . VAL B 1 42 ? 13.234 -15.828 -8.906 1 98.56 42 VAL B O 1
ATOM 1743 N N . ALA B 1 43 ? 14.086 -17.609 -9.984 1 97.69 43 ALA B N 1
ATOM 1744 C CA . ALA B 1 43 ? 14.789 -16.812 -10.984 1 97.69 43 ALA B CA 1
ATOM 1745 C C . ALA B 1 43 ? 13.805 -16.047 -11.867 1 97.69 43 ALA B C 1
ATOM 1747 O O . ALA B 1 43 ? 13.953 -14.844 -12.086 1 97.69 43 ALA B O 1
ATOM 1748 N N . ASP B 1 44 ? 12.766 -16.703 -12.328 1 97.44 44 ASP B N 1
ATOM 1749 C CA . ASP B 1 44 ? 11.781 -16.125 -13.242 1 97.44 44 ASP B CA 1
ATOM 1750 C C . ASP B 1 44 ? 11.016 -14.992 -12.578 1 97.44 44 ASP B C 1
ATOM 1752 O O . ASP B 1 44 ? 10.625 -14.031 -13.242 1 97.44 44 ASP B O 1
ATOM 1756 N N . ASN B 1 45 ? 10.836 -15.148 -11.289 1 97.75 45 ASN B N 1
ATOM 1757 C CA . ASN B 1 45 ? 10.016 -14.164 -10.586 1 97.75 45 ASN B CA 1
ATOM 1758 C C . ASN B 1 45 ? 10.875 -13.234 -9.727 1 97.75 45 ASN B C 1
ATOM 1760 O O . ASN B 1 45 ? 10.344 -12.43 -8.961 1 97.75 45 ASN B O 1
ATOM 1764 N N . GLN B 1 46 ? 12.203 -13.352 -9.773 1 96.62 46 GLN B N 1
ATOM 1765 C CA . GLN B 1 46 ? 13.195 -12.438 -9.227 1 96.62 46 GLN B CA 1
ATOM 1766 C C . GLN B 1 46 ? 13.055 -12.305 -7.715 1 96.62 46 GLN B C 1
ATOM 1768 O O . GLN B 1 46 ? 13.086 -11.203 -7.176 1 96.62 46 GLN B O 1
ATOM 1773 N N . TYR B 1 47 ? 12.734 -13.445 -7.07 1 97.12 47 TYR B N 1
ATOM 1774 C CA . TYR B 1 47 ? 12.797 -13.438 -5.613 1 97.12 47 TYR B CA 1
ATOM 1775 C C . TYR B 1 47 ? 14.242 -13.305 -5.133 1 97.12 47 TYR B C 1
ATOM 1777 O O . TYR B 1 47 ? 15.148 -13.906 -5.707 1 97.12 47 TYR B O 1
ATOM 1785 N N . SER B 1 48 ? 14.367 -12.477 -4.176 1 93.94 48 SER B N 1
ATOM 1786 C CA . SER B 1 48 ? 15.672 -12.305 -3.543 1 93.94 48 SER B CA 1
ATOM 1787 C C . SER B 1 48 ? 15.664 -12.836 -2.113 1 93.94 48 SER B C 1
ATOM 1789 O O . SER B 1 48 ? 14.648 -13.359 -1.645 1 93.94 48 SER B O 1
ATOM 1791 N N . GLY B 1 49 ? 16.828 -12.766 -1.449 1 95 49 GLY B N 1
ATOM 1792 C CA . GLY B 1 49 ? 16.922 -13.164 -0.053 1 95 49 GLY B CA 1
ATOM 1793 C C . GLY B 1 49 ? 17.469 -14.562 0.133 1 95 49 GLY B C 1
ATOM 1794 O O . GLY B 1 49 ? 17.953 -15.18 -0.82 1 95 49 GLY B O 1
ATOM 1795 N N . SER B 1 50 ? 17.359 -15.07 1.238 1 96.12 50 SER B N 1
ATOM 1796 C CA . SER B 1 50 ? 17.984 -16.328 1.662 1 96.12 50 SER B CA 1
ATOM 1797 C C . SER B 1 50 ? 17.312 -17.531 1.005 1 96.12 50 SER B C 1
ATOM 1799 O O . SER B 1 50 ? 16.094 -17.516 0.782 1 96.12 50 SER B O 1
ATOM 1801 N N . ARG B 1 51 ? 18.141 -18.578 0.698 1 97.81 51 ARG B N 1
ATOM 1802 C CA . ARG B 1 51 ? 17.688 -19.859 0.135 1 97.81 51 ARG B CA 1
ATOM 1803 C C . ARG B 1 51 ? 18.406 -21.031 0.803 1 97.81 51 ARG B C 1
ATOM 1805 O O . ARG B 1 51 ? 19.625 -21 0.966 1 97.81 51 ARG B O 1
ATOM 1812 N N . THR B 1 52 ? 17.609 -21.953 1.225 1 97.25 52 THR B N 1
ATOM 1813 C CA . THR B 1 52 ? 18.234 -23.141 1.786 1 97.25 52 THR B CA 1
ATOM 1814 C C . THR B 1 52 ? 18.422 -24.219 0.712 1 97.25 52 THR B C 1
ATOM 1816 O O . THR B 1 52 ? 19.297 -25.078 0.833 1 97.25 52 THR B O 1
ATOM 1819 N N . ARG B 1 53 ? 17.609 -24.203 -0.32 1 97.25 53 ARG B N 1
ATOM 1820 C CA . ARG B 1 53 ? 17.688 -25.094 -1.476 1 97.25 53 ARG B CA 1
ATOM 1821 C C . ARG B 1 53 ? 17.594 -26.547 -1.052 1 97.25 53 ARG B C 1
ATOM 1823 O O . ARG B 1 53 ? 18.375 -27.391 -1.512 1 97.25 53 ARG B O 1
ATOM 1830 N N . ASP B 1 54 ? 16.719 -26.859 -0.086 1 96.75 54 ASP B N 1
ATOM 1831 C CA . ASP B 1 54 ? 16.484 -28.219 0.375 1 96.75 54 ASP B CA 1
ATOM 1832 C C . ASP B 1 54 ? 15.008 -28.578 0.278 1 96.75 54 ASP B C 1
ATOM 1834 O O . ASP B 1 54 ? 14.203 -27.781 -0.21 1 96.75 54 ASP B O 1
ATOM 1838 N N . ASP B 1 55 ? 14.734 -29.812 0.672 1 97.56 55 ASP B N 1
ATOM 1839 C CA . ASP B 1 55 ? 13.375 -30.328 0.537 1 97.56 55 ASP B CA 1
ATOM 1840 C C . ASP B 1 55 ? 12.406 -29.562 1.435 1 97.56 55 ASP B C 1
ATOM 1842 O O . ASP B 1 55 ? 11.227 -29.422 1.096 1 97.56 55 ASP B O 1
ATOM 1846 N N . VAL B 1 56 ? 12.891 -29.094 2.516 1 98.12 56 VAL B N 1
ATOM 1847 C CA . VAL B 1 56 ? 12.039 -28.359 3.443 1 98.12 56 VAL B CA 1
ATOM 1848 C C . VAL B 1 56 ? 11.555 -27.062 2.781 1 98.12 56 VAL B C 1
ATOM 1850 O O . VAL B 1 56 ? 10.375 -26.719 2.885 1 98.12 56 VAL B O 1
ATOM 1853 N N . GLU B 1 57 ? 12.484 -26.391 2.109 1 98.56 57 GLU B N 1
ATOM 1854 C CA . GLU B 1 57 ? 12.125 -25.172 1.392 1 98.56 57 GLU B CA 1
ATOM 1855 C C . GLU B 1 57 ? 11.117 -25.453 0.287 1 98.56 57 GLU B C 1
ATOM 1857 O O . GLU B 1 57 ? 10.109 -24.75 0.156 1 98.56 57 GLU B O 1
ATOM 1862 N N . LEU B 1 58 ? 11.359 -26.469 -0.464 1 98.75 58 LEU B N 1
ATOM 1863 C CA . LEU B 1 58 ? 10.461 -26.859 -1.544 1 98.75 58 LEU B CA 1
ATOM 1864 C C . LEU B 1 58 ? 9.07 -27.188 -1.006 1 98.75 58 LEU B C 1
ATOM 1866 O O . LEU B 1 58 ? 8.07 -26.703 -1.541 1 98.75 58 LEU B O 1
ATOM 1870 N N . ASP B 1 59 ? 9.047 -27.953 0.039 1 98.62 59 ASP B N 1
ATOM 1871 C CA . ASP B 1 59 ? 7.777 -28.359 0.626 1 98.62 59 ASP B CA 1
ATOM 1872 C C . ASP B 1 59 ? 7 -27.156 1.158 1 98.62 59 ASP B C 1
ATOM 1874 O O . ASP B 1 59 ? 5.773 -27.109 1.036 1 98.62 59 ASP B O 1
ATOM 1878 N N . ALA B 1 60 ? 7.707 -26.266 1.746 1 98.69 60 ALA B N 1
ATOM 1879 C CA . ALA B 1 60 ? 7.066 -25.062 2.299 1 98.69 60 ALA B CA 1
ATOM 1880 C C . ALA B 1 60 ? 6.453 -24.219 1.193 1 98.69 60 ALA B C 1
ATOM 1882 O O . ALA B 1 60 ? 5.344 -23.703 1.345 1 98.69 60 ALA B O 1
ATOM 1883 N N . VAL B 1 61 ? 7.141 -24.047 0.107 1 98.81 61 VAL B N 1
ATOM 1884 C CA . VAL B 1 61 ? 6.637 -23.25 -1.018 1 98.81 61 VAL B CA 1
ATOM 1885 C C . VAL B 1 61 ? 5.43 -23.953 -1.638 1 98.81 61 VAL B C 1
ATOM 1887 O O . VAL B 1 61 ? 4.422 -23.328 -1.94 1 98.81 61 VAL B O 1
ATOM 1890 N N . ARG B 1 62 ? 5.531 -25.25 -1.777 1 98.56 62 ARG B N 1
ATOM 1891 C CA . ARG B 1 62 ? 4.426 -26.031 -2.311 1 98.56 62 ARG B CA 1
ATOM 1892 C C . ARG B 1 62 ? 3.18 -25.891 -1.443 1 98.56 62 ARG B C 1
ATOM 1894 O O . ARG B 1 62 ? 2.064 -25.797 -1.961 1 98.56 62 ARG B O 1
ATOM 1901 N N . ALA B 1 63 ? 3.389 -25.859 -0.168 1 98.31 63 ALA B N 1
ATOM 1902 C CA . ALA B 1 63 ? 2.287 -25.812 0.79 1 98.31 63 ALA B CA 1
ATOM 1903 C C . ALA B 1 63 ? 1.558 -24.484 0.724 1 98.31 63 ALA B C 1
ATOM 1905 O O . ALA B 1 63 ? 0.433 -24.344 1.213 1 98.31 63 ALA B O 1
ATOM 1906 N N . LEU B 1 64 ? 2.137 -23.484 0.11 1 98.44 64 LEU B N 1
ATOM 1907 C CA . LEU B 1 64 ? 1.517 -22.172 -0.018 1 98.44 64 LEU B CA 1
ATOM 1908 C C . LEU B 1 64 ? 0.452 -22.172 -1.11 1 98.44 64 LEU B C 1
ATOM 1910 O O . LEU B 1 64 ? -0.453 -21.328 -1.105 1 98.44 64 LEU B O 1
ATOM 1914 N N . ARG B 1 65 ? 0.604 -23.078 -2.1 1 98.56 65 ARG B N 1
ATOM 1915 C CA . ARG B 1 65 ? -0.198 -23.016 -3.316 1 98.56 65 ARG B CA 1
ATOM 1916 C C . ARG B 1 65 ? -1.688 -23.047 -2.992 1 98.56 65 ARG B C 1
ATOM 1918 O O . ARG B 1 65 ? -2.432 -22.141 -3.385 1 98.56 65 ARG B O 1
ATOM 1925 N N . PRO B 1 66 ? -2.152 -24.016 -2.203 1 97.56 66 PRO B N 1
ATOM 1926 C CA . PRO B 1 66 ? -3.594 -24.016 -1.938 1 97.56 66 PRO B CA 1
ATOM 1927 C C . PRO B 1 66 ? -4.043 -22.797 -1.121 1 97.56 66 PRO B C 1
ATOM 1929 O O . PRO B 1 66 ? -5.164 -22.312 -1.292 1 97.56 66 PRO B O 1
ATOM 1932 N N . ARG B 1 67 ? -3.225 -22.328 -0.223 1 97.81 67 ARG B N 1
ATOM 1933 C CA . ARG B 1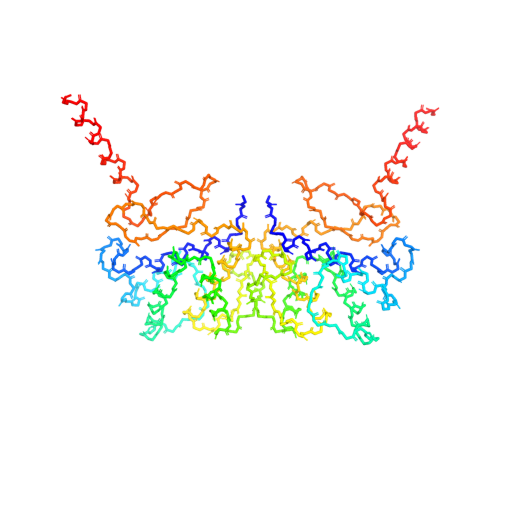 67 ? -3.549 -21.156 0.584 1 97.81 67 ARG B CA 1
ATOM 1934 C C . ARG B 1 67 ? -3.684 -19.906 -0.286 1 97.81 67 ARG B C 1
ATOM 1936 O O . ARG B 1 67 ? -4.629 -19.125 -0.129 1 97.81 67 ARG B O 1
ATOM 1943 N N . LEU B 1 68 ? -2.754 -19.75 -1.186 1 98.69 68 LEU B N 1
ATOM 1944 C CA . LEU B 1 68 ? -2.74 -18.562 -2.035 1 98.69 68 LEU B CA 1
ATOM 1945 C C . LEU B 1 68 ? -3.811 -18.656 -3.117 1 98.69 68 LEU B C 1
ATOM 1947 O O . LEU B 1 68 ? -4.371 -17.641 -3.535 1 98.69 68 LEU B O 1
ATOM 1951 N N . ARG B 1 69 ? -4.164 -19.844 -3.594 1 98.44 69 ARG B N 1
ATOM 1952 C CA . ARG B 1 69 ? -5.188 -20.031 -4.617 1 98.44 69 ARG B CA 1
ATOM 1953 C C . ARG B 1 69 ? -6.523 -19.453 -4.164 1 98.44 69 ARG B C 1
ATOM 1955 O O . ARG B 1 69 ? -7.297 -18.953 -4.977 1 98.44 69 ARG B O 1
ATOM 1962 N N . GLU B 1 70 ? -6.746 -19.5 -2.896 1 97.94 70 GLU B N 1
ATOM 1963 C CA . GLU B 1 70 ? -8.016 -19.031 -2.338 1 97.94 70 GLU B CA 1
ATOM 1964 C C . GLU B 1 70 ? -8.195 -17.531 -2.561 1 97.94 70 GLU B C 1
ATOM 1966 O O . GLU B 1 70 ? -9.32 -17.031 -2.51 1 97.94 70 GLU B O 1
ATOM 1971 N N . LEU B 1 71 ? -7.164 -16.812 -2.797 1 98.44 71 LEU B N 1
ATOM 1972 C CA . LEU B 1 71 ? -7.242 -15.391 -3.102 1 98.44 71 LEU B CA 1
ATOM 1973 C C . LEU B 1 71 ? -8.039 -15.148 -4.379 1 98.44 71 LEU B C 1
ATOM 1975 O O . LEU B 1 71 ? -8.641 -14.086 -4.551 1 98.44 71 LEU B O 1
ATOM 1979 N N . TRP B 1 72 ? -8.055 -16.125 -5.285 1 98.19 72 TRP B N 1
ATOM 1980 C CA . TRP B 1 72 ? -8.758 -16.016 -6.562 1 98.19 72 TRP B CA 1
ATOM 1981 C C . TRP B 1 72 ? -10.188 -16.516 -6.445 1 98.19 72 TRP B C 1
ATOM 1983 O O . TRP B 1 72 ? -11.031 -16.234 -7.301 1 98.19 72 TRP B O 1
ATOM 1993 N N . THR B 1 73 ? -10.508 -17.281 -5.441 1 94.25 73 THR B N 1
ATOM 1994 C CA . THR B 1 73 ? -11.781 -17.984 -5.434 1 94.25 73 THR B CA 1
ATOM 1995 C C . THR B 1 73 ? -12.703 -17.438 -4.355 1 94.25 73 THR B C 1
ATOM 1997 O O . THR B 1 73 ? -13.93 -17.609 -4.426 1 94.25 73 THR B O 1
ATOM 2000 N N . ASP B 1 74 ? -12.18 -16.781 -3.391 1 94.44 74 ASP B N 1
ATOM 2001 C CA . ASP B 1 74 ? -12.938 -16.281 -2.244 1 94.44 74 ASP B CA 1
ATOM 2002 C C . ASP B 1 74 ? -13.578 -14.938 -2.547 1 94.44 74 ASP B C 1
ATOM 2004 O O . ASP B 1 74 ? -13.203 -14.266 -3.512 1 94.44 74 ASP B O 1
ATOM 2008 N N . ASP B 1 75 ? -14.625 -14.625 -1.746 1 97.06 75 ASP B N 1
ATOM 2009 C CA . ASP B 1 75 ? -15.133 -13.258 -1.786 1 97.06 75 ASP B CA 1
ATOM 2010 C C . ASP B 1 75 ? -14.211 -12.305 -1.021 1 97.06 75 ASP B C 1
ATOM 2012 O O . ASP B 1 75 ? -13.242 -12.742 -0.394 1 97.06 75 ASP B O 1
ATOM 2016 N N . VAL B 1 76 ? -14.523 -11.062 -1.111 1 98.19 76 VAL B N 1
ATOM 2017 C CA . VAL B 1 76 ? -13.602 -10.039 -0.623 1 98.19 76 VAL B CA 1
ATOM 2018 C C . VAL B 1 76 ? -13.414 -10.195 0.885 1 98.19 76 VAL B C 1
ATOM 2020 O O . VAL B 1 76 ? -12.305 -10.031 1.398 1 98.19 76 VAL B O 1
ATOM 2023 N N . GLU B 1 77 ? -14.438 -10.523 1.689 1 98.38 77 GLU B N 1
ATOM 2024 C CA . GLU B 1 77 ? -14.32 -10.672 3.137 1 98.38 77 GLU B CA 1
ATOM 2025 C C . GLU B 1 77 ? -13.367 -11.812 3.502 1 98.38 77 GLU B C 1
ATOM 2027 O O . GLU B 1 77 ? -12.523 -11.664 4.391 1 98.38 77 GLU B O 1
ATOM 2032 N N . ALA B 1 78 ? -13.5 -12.898 2.797 1 98.62 78 ALA B N 1
ATOM 2033 C CA . ALA B 1 78 ? -12.641 -14.047 3.037 1 98.62 78 ALA B CA 1
ATOM 2034 C C . ALA B 1 78 ? -11.203 -13.758 2.617 1 98.62 78 ALA B C 1
ATOM 2036 O O . ALA B 1 78 ? -10.258 -14.188 3.281 1 98.62 78 ALA B O 1
ATOM 2037 N N . VAL B 1 79 ? -11.07 -13.078 1.5 1 98.81 79 VAL B N 1
ATOM 2038 C CA . VAL B 1 79 ? -9.742 -12.688 1.038 1 98.81 79 VAL B CA 1
ATOM 2039 C C . VAL B 1 79 ? -9.07 -11.797 2.08 1 98.81 79 VAL B C 1
ATOM 2041 O O . VAL B 1 79 ? -7.902 -12 2.42 1 98.81 79 VAL B O 1
ATOM 2044 N N . VAL B 1 80 ? -9.781 -10.836 2.623 1 98.81 80 VAL B N 1
ATOM 2045 C CA . VAL B 1 80 ? -9.25 -9.922 3.623 1 98.81 80 VAL B CA 1
ATOM 2046 C C . VAL B 1 80 ? -8.82 -10.703 4.867 1 98.81 80 VAL B C 1
ATOM 2048 O O . VAL B 1 80 ? -7.746 -10.469 5.418 1 98.81 80 VAL B O 1
ATOM 2051 N N . GLU B 1 81 ? -9.641 -11.617 5.277 1 98.62 81 GLU B N 1
ATOM 2052 C CA . GLU B 1 81 ? -9.281 -12.445 6.422 1 98.62 81 GLU B CA 1
ATOM 2053 C C . GLU B 1 81 ? -7.992 -13.219 6.156 1 98.62 81 GLU B C 1
ATOM 2055 O O . GLU B 1 81 ? -7.121 -13.305 7.027 1 98.62 81 GLU B O 1
ATOM 2060 N N . ARG B 1 82 ? -7.898 -13.75 4.996 1 98.62 82 ARG B N 1
ATOM 2061 C CA . ARG B 1 82 ? -6.719 -14.531 4.629 1 98.62 82 ARG B CA 1
ATOM 2062 C C . ARG B 1 82 ? -5.473 -13.656 4.598 1 98.62 82 ARG B C 1
ATOM 2064 O O . ARG B 1 82 ? -4.43 -14.031 5.129 1 98.62 82 ARG B O 1
ATOM 2071 N N . VAL B 1 83 ? -5.551 -12.508 3.98 1 98.69 83 VAL B N 1
ATOM 2072 C CA . VAL B 1 83 ? -4.426 -11.586 3.863 1 98.69 83 VAL B CA 1
ATOM 2073 C C . VAL B 1 83 ? -4 -11.109 5.25 1 98.69 83 VAL B C 1
ATOM 2075 O O . VAL B 1 83 ? -2.811 -11.102 5.574 1 98.69 83 VAL B O 1
ATOM 2078 N N . ASN B 1 84 ? -4.969 -10.734 6.078 1 98.81 84 ASN B N 1
ATOM 2079 C CA . ASN B 1 84 ? -4.656 -10.32 7.441 1 98.81 84 ASN B CA 1
ATOM 2080 C C . ASN B 1 84 ? -4 -11.445 8.234 1 98.81 84 ASN B C 1
ATOM 2082 O O . ASN B 1 84 ? -3.074 -11.203 9.008 1 98.81 84 ASN B O 1
ATOM 2086 N N . THR B 1 85 ? -4.465 -12.617 8.039 1 98.75 85 THR B N 1
ATOM 2087 C CA . THR B 1 85 ? -3.895 -13.781 8.719 1 98.75 85 THR B CA 1
ATOM 2088 C C . THR B 1 85 ? -2.447 -14 8.281 1 98.75 85 THR B C 1
ATOM 2090 O O . THR B 1 85 ? -1.567 -14.211 9.125 1 98.75 85 THR B O 1
ATOM 2093 N N . LEU B 1 86 ? -2.166 -13.938 6.992 1 98.75 86 LEU B N 1
ATOM 2094 C CA . LEU B 1 86 ? -0.812 -14.117 6.477 1 98.75 86 LEU B CA 1
ATOM 2095 C C . LEU B 1 86 ? 0.133 -13.078 7.062 1 98.75 86 LEU B C 1
ATOM 2097 O O . LEU B 1 86 ? 1.246 -13.406 7.48 1 98.75 86 LEU B O 1
ATOM 2101 N N . LEU B 1 87 ? -0.324 -11.844 7.121 1 98.81 87 LEU B N 1
ATOM 2102 C CA . LEU B 1 87 ? 0.506 -10.758 7.633 1 98.81 87 LEU B CA 1
ATOM 2103 C C . LEU B 1 87 ? 0.77 -10.93 9.125 1 98.81 87 LEU B C 1
ATOM 2105 O O . LEU B 1 87 ? 1.894 -10.727 9.586 1 98.81 87 LEU B O 1
ATOM 2109 N N . ARG B 1 88 ? -0.23 -11.328 9.82 1 98.62 88 ARG B N 1
ATOM 2110 C CA . ARG B 1 88 ? -0.099 -11.547 11.258 1 98.62 88 ARG B CA 1
ATOM 2111 C C . ARG B 1 88 ? 0.809 -12.734 11.547 1 98.62 88 ARG B C 1
ATOM 2113 O O . ARG B 1 88 ? 1.672 -12.664 12.43 1 98.62 88 ARG B O 1
ATOM 2120 N N . GLU B 1 89 ? 0.568 -13.812 10.828 1 98.44 89 GLU B N 1
ATOM 2121 C CA . GLU B 1 89 ? 1.328 -15.047 11 1 98.44 89 GLU B CA 1
ATOM 2122 C C . GLU B 1 89 ? 2.826 -14.797 10.867 1 98.44 89 GLU B C 1
ATOM 2124 O O . GLU B 1 89 ? 3.633 -15.422 11.555 1 98.44 89 GLU B O 1
ATOM 2129 N N . HIS B 1 90 ? 3.172 -13.875 10.047 1 98.38 90 HIS B N 1
ATOM 2130 C CA . HIS B 1 90 ? 4.582 -13.68 9.742 1 98.38 90 HIS B CA 1
ATOM 2131 C C . HIS B 1 90 ? 5.098 -12.367 10.328 1 98.38 90 HIS B C 1
ATOM 2133 O O . HIS B 1 90 ? 6.195 -11.922 10 1 98.38 90 HIS B O 1
ATOM 2139 N N . GLU B 1 91 ? 4.238 -11.766 11.141 1 98.25 91 GLU B N 1
ATOM 2140 C CA . GLU B 1 91 ? 4.617 -10.531 11.828 1 98.25 91 GLU B CA 1
ATOM 2141 C C . GLU B 1 91 ? 5.176 -9.508 10.844 1 98.25 91 GLU B C 1
ATOM 2143 O O . GLU B 1 91 ? 6.266 -8.969 11.047 1 98.25 91 GLU B O 1
ATOM 2148 N N . ALA B 1 92 ? 4.449 -9.312 9.805 1 98.75 92 ALA B N 1
ATOM 2149 C CA . ALA B 1 92 ? 4.887 -8.453 8.703 1 98.75 92 ALA B CA 1
ATOM 2150 C C . ALA B 1 92 ? 5.184 -7.039 9.188 1 98.75 92 ALA B C 1
ATOM 2152 O O . ALA B 1 92 ? 4.332 -6.398 9.805 1 98.75 92 ALA B O 1
ATOM 2153 N N . LEU B 1 93 ? 6.367 -6.523 8.969 1 98.75 93 LEU B N 1
ATOM 2154 C CA . LEU B 1 93 ? 6.801 -5.164 9.25 1 98.75 93 LEU B CA 1
ATOM 2155 C C . LEU B 1 93 ? 7.266 -4.461 7.98 1 98.75 93 LEU B C 1
ATOM 2157 O O . LEU B 1 93 ? 8.398 -4.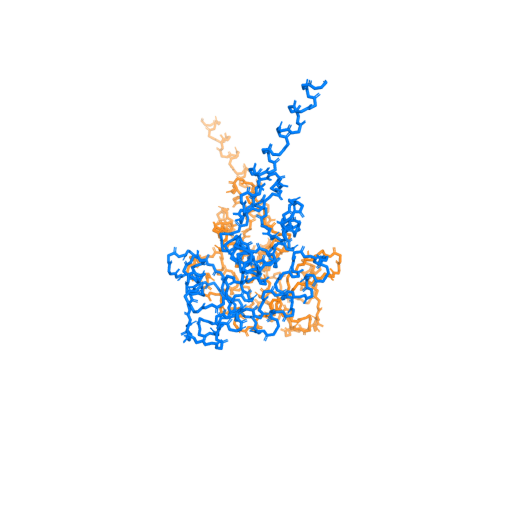664 7.535 1 98.75 93 LEU B O 1
ATOM 2161 N N . PRO B 1 94 ? 6.441 -3.607 7.414 1 98.69 94 PRO B N 1
ATOM 2162 C CA . PRO B 1 94 ? 6.762 -3.002 6.121 1 98.69 94 PRO B CA 1
ATOM 2163 C C . PRO B 1 94 ? 8.023 -2.145 6.168 1 98.69 94 PRO B C 1
ATOM 2165 O O . PRO B 1 94 ? 8.266 -1.443 7.152 1 98.69 94 PRO B O 1
ATOM 2168 N N . GLN B 1 95 ? 8.75 -2.229 5.137 1 98.62 95 GLN B N 1
ATOM 2169 C CA . GLN B 1 95 ? 9.93 -1.399 4.914 1 98.62 95 GLN B CA 1
ATOM 2170 C C . GLN B 1 95 ? 10.164 -1.157 3.426 1 98.62 95 GLN B C 1
ATOM 2172 O O . GLN B 1 95 ? 10 -2.066 2.611 1 98.62 95 GLN B O 1
ATOM 2177 N N . LEU B 1 96 ? 10.469 0.089 3.076 1 98.75 96 LEU B N 1
ATOM 2178 C CA . LEU B 1 96 ? 10.914 0.417 1.727 1 98.75 96 LEU B CA 1
ATOM 2179 C C . LEU B 1 96 ? 12.375 0.042 1.532 1 98.75 96 LEU B C 1
ATOM 2181 O O . LEU B 1 96 ? 13.219 0.345 2.381 1 98.75 96 LEU B O 1
ATOM 2185 N N . VAL B 1 97 ? 12.625 -0.61 0.457 1 98 97 VAL B N 1
ATOM 2186 C CA . VAL B 1 97 ? 13.992 -1.04 0.15 1 98 97 VAL B CA 1
ATOM 2187 C C . VAL B 1 97 ? 14.281 -0.812 -1.331 1 98 97 VAL B C 1
ATOM 2189 O O . VAL B 1 97 ? 13.359 -0.635 -2.133 1 98 97 VAL B O 1
ATOM 2192 N N . ARG B 1 98 ? 15.445 -0.701 -1.637 1 97.19 98 ARG B N 1
ATOM 2193 C CA . ARG B 1 98 ? 15.945 -0.661 -3.008 1 97.19 98 ARG B CA 1
ATOM 2194 C C . ARG B 1 98 ? 17.141 -1.591 -3.182 1 97.19 98 ARG B C 1
ATOM 2196 O O . ARG B 1 98 ? 18.156 -1.435 -2.502 1 97.19 98 ARG B O 1
ATOM 2203 N N . HIS B 1 99 ? 16.969 -2.598 -4.039 1 95.75 99 HIS B N 1
ATOM 2204 C CA . HIS B 1 99 ? 18.047 -3.543 -4.27 1 95.75 99 HIS B CA 1
ATOM 2205 C C . HIS B 1 99 ? 17.859 -4.293 -5.582 1 95.75 99 HIS B C 1
ATOM 2207 O O . HIS B 1 99 ? 16.812 -4.172 -6.223 1 95.75 99 HIS B O 1
ATOM 2213 N N . ASP B 1 100 ? 18.922 -4.902 -6.125 1 93.56 100 ASP B N 1
ATOM 2214 C CA . ASP B 1 100 ? 18.906 -5.824 -7.254 1 93.56 100 ASP B CA 1
ATOM 2215 C C . ASP B 1 100 ? 18.312 -5.168 -8.5 1 93.56 100 ASP B C 1
ATOM 2217 O O . ASP B 1 100 ? 17.578 -5.809 -9.258 1 93.56 100 ASP B O 1
ATOM 2221 N N . GLY B 1 101 ? 18.453 -3.906 -8.578 1 92.44 101 GLY B N 1
ATOM 2222 C CA . GLY B 1 101 ? 18.016 -3.195 -9.766 1 92.44 101 GLY B CA 1
ATOM 2223 C C . GLY B 1 101 ? 16.578 -2.711 -9.68 1 92.44 101 GLY B C 1
ATOM 2224 O O . GLY B 1 101 ? 16.094 -2.023 -10.586 1 92.44 101 GLY B O 1
ATOM 2225 N N . TRP B 1 102 ? 15.938 -3.096 -8.641 1 93.94 102 TRP B N 1
ATOM 2226 C CA . TRP B 1 102 ? 14.594 -2.6 -8.398 1 93.94 102 TRP B CA 1
ATOM 2227 C C . TRP B 1 102 ? 14.625 -1.255 -7.68 1 93.94 102 TRP B C 1
ATOM 2229 O O . TRP B 1 102 ? 15.422 -1.057 -6.762 1 93.94 102 TRP B O 1
ATOM 2239 N N . ASP B 1 103 ? 13.844 -0.369 -8.141 1 96 103 ASP B N 1
ATOM 2240 C CA . ASP B 1 103 ? 13.68 0.879 -7.402 1 96 103 ASP B CA 1
ATOM 2241 C C . ASP B 1 103 ? 12.93 0.65 -6.09 1 96 103 ASP B C 1
ATOM 2243 O O . ASP B 1 103 ? 12.641 -0.491 -5.73 1 96 103 ASP B O 1
ATOM 2247 N N . TRP B 1 104 ? 12.656 1.688 -5.438 1 98.19 104 TRP B N 1
ATOM 2248 C CA . TRP B 1 104 ? 12.031 1.572 -4.121 1 98.19 104 TRP B CA 1
ATOM 2249 C C . TRP B 1 104 ? 10.781 0.704 -4.184 1 98.19 104 TRP B C 1
ATOM 2251 O O . TRP B 1 104 ? 9.906 0.932 -5.02 1 98.19 104 TRP B O 1
ATOM 2261 N N . HIS B 1 105 ? 10.766 -0.29 -3.385 1 98.06 105 HIS B N 1
ATOM 2262 C CA . HIS B 1 105 ? 9.625 -1.18 -3.225 1 98.06 105 HIS B CA 1
ATOM 2263 C C . HIS B 1 105 ? 9.516 -1.691 -1.792 1 98.06 105 HIS B C 1
ATOM 2265 O O . HIS B 1 105 ? 10.305 -1.3 -0.929 1 98.06 105 HIS B O 1
ATOM 2271 N N . ILE B 1 106 ? 8.516 -2.543 -1.525 1 98.38 106 ILE B N 1
ATOM 2272 C CA . ILE B 1 106 ? 8.195 -2.812 -0.128 1 98.38 106 ILE B CA 1
ATOM 2273 C C . ILE B 1 106 ? 8.477 -4.277 0.193 1 98.38 106 ILE B C 1
ATOM 2275 O O . ILE B 1 106 ? 8.188 -5.164 -0.615 1 98.38 106 ILE B O 1
ATOM 2279 N N . HIS B 1 107 ? 9.203 -4.535 1.188 1 98.12 107 HIS B N 1
ATOM 2280 C CA . HIS B 1 107 ? 9.258 -5.797 1.918 1 98.12 107 HIS B CA 1
ATOM 2281 C C . HIS B 1 107 ? 8.609 -5.664 3.293 1 98.12 107 HIS B C 1
ATOM 2283 O O . HIS B 1 107 ? 8.461 -4.551 3.809 1 98.12 107 HIS B O 1
ATOM 2289 N N . ALA B 1 108 ? 8.203 -6.812 3.844 1 98.56 108 ALA B N 1
ATOM 2290 C CA . ALA B 1 108 ? 7.637 -6.719 5.188 1 98.56 108 ALA B CA 1
ATOM 2291 C C . ALA B 1 108 ? 8.164 -7.832 6.086 1 98.56 108 ALA B C 1
ATOM 2293 O O . ALA B 1 108 ? 7.652 -8.055 7.184 1 98.56 108 ALA B O 1
ATOM 2294 N N . VAL B 1 109 ? 9.094 -8.617 5.578 1 97.75 109 VAL B N 1
ATOM 2295 C CA . VAL B 1 109 ? 9.945 -9.5 6.375 1 97.75 109 VAL B CA 1
ATOM 2296 C C . VAL B 1 109 ? 11.383 -9.422 5.871 1 97.75 109 VAL B C 1
ATOM 2298 O O . VAL B 1 109 ? 11.633 -9.016 4.734 1 97.75 109 VAL B O 1
ATOM 2301 N N . GLY B 1 110 ? 12.297 -9.773 6.77 1 96.19 110 GLY B N 1
ATOM 2302 C CA . GLY B 1 110 ? 13.711 -9.672 6.434 1 96.19 110 GLY B CA 1
ATOM 2303 C C . GLY B 1 110 ? 14.117 -10.609 5.312 1 96.19 110 GLY B C 1
ATOM 2304 O O . GLY B 1 110 ? 13.453 -11.625 5.066 1 96.19 110 GLY B O 1
ATOM 2305 N N . ALA B 1 111 ? 15.172 -10.258 4.672 1 95.62 111 ALA B N 1
ATOM 2306 C CA . ALA B 1 111 ? 15.703 -11.055 3.568 1 95.62 111 ALA B CA 1
ATOM 2307 C C . ALA B 1 111 ? 16.188 -12.414 4.059 1 95.62 111 ALA B C 1
ATOM 2309 O O . ALA B 1 111 ? 16.391 -13.336 3.258 1 95.62 111 ALA B O 1
ATOM 2310 N N . ASP B 1 112 ? 16.375 -12.578 5.352 1 96.69 112 ASP B N 1
ATOM 2311 C CA . ASP B 1 112 ? 16.891 -13.812 5.93 1 96.69 112 ASP B CA 1
ATOM 2312 C C . ASP B 1 112 ? 15.758 -14.789 6.238 1 96.69 112 ASP B C 1
ATOM 2314 O O . ASP B 1 112 ? 16 -15.961 6.535 1 96.69 112 ASP B O 1
ATOM 2318 N N . HIS B 1 113 ? 14.523 -14.336 6.152 1 97.62 113 HIS B N 1
ATOM 2319 C CA . HIS B 1 113 ? 13.383 -15.211 6.391 1 97.62 113 HIS B CA 1
ATOM 2320 C C . HIS B 1 113 ? 13.273 -16.281 5.305 1 97.62 113 HIS B C 1
ATOM 2322 O O . HIS B 1 113 ? 13.742 -16.078 4.184 1 97.62 113 HIS B O 1
ATOM 2328 N N . PRO B 1 114 ? 12.672 -17.422 5.637 1 98.12 114 PRO B N 1
ATOM 2329 C CA . PRO B 1 114 ? 12.445 -18.453 4.637 1 98.12 114 PRO B CA 1
ATOM 2330 C C . PRO B 1 114 ? 11.711 -17.953 3.4 1 98.12 114 PRO B C 1
ATOM 2332 O O . PRO B 1 114 ? 10.836 -17.078 3.516 1 98.12 114 PRO B O 1
ATOM 2335 N N . LEU B 1 115 ? 12.047 -18.516 2.262 1 98.62 115 LEU B N 1
ATOM 2336 C CA . LEU B 1 115 ? 11.492 -18.109 0.972 1 98.62 115 LEU B CA 1
ATOM 2337 C C . LEU B 1 115 ? 9.969 -18.141 0.994 1 98.62 115 LEU B C 1
ATOM 2339 O O . LEU B 1 115 ? 9.32 -17.203 0.549 1 98.62 115 LEU B O 1
ATOM 2343 N N . ALA B 1 116 ? 9.406 -19.203 1.555 1 98.69 116 ALA B N 1
ATOM 2344 C CA . ALA B 1 116 ? 7.957 -19.359 1.561 1 98.69 116 ALA B CA 1
ATOM 2345 C C . ALA B 1 116 ? 7.289 -18.219 2.316 1 98.69 116 ALA B C 1
ATOM 2347 O O . ALA B 1 116 ? 6.219 -17.75 1.925 1 98.69 116 ALA B O 1
ATOM 2348 N N . GLU B 1 117 ? 7.91 -17.797 3.436 1 98.62 117 GLU B N 1
ATOM 2349 C CA . GLU B 1 117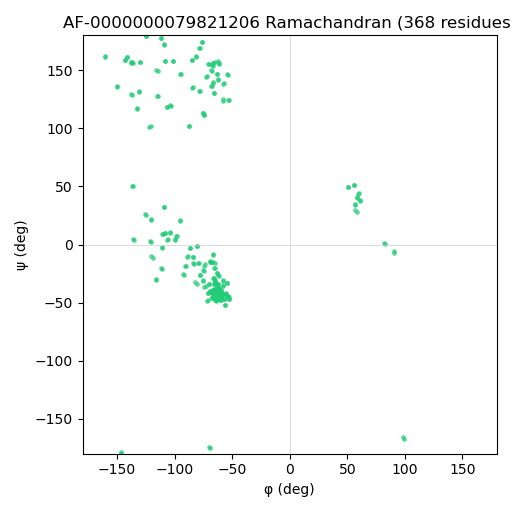 ? 7.371 -16.688 4.211 1 98.62 117 GLU B CA 1
ATOM 2350 C C . GLU B 1 117 ? 7.441 -15.383 3.428 1 98.62 117 GLU B C 1
ATOM 2352 O O . GLU B 1 117 ? 6.496 -14.586 3.449 1 98.62 117 GLU B O 1
ATOM 2357 N N . ARG B 1 118 ? 8.57 -15.172 2.738 1 98.69 118 ARG B N 1
ATOM 2358 C CA . ARG B 1 118 ? 8.719 -13.969 1.916 1 98.69 118 ARG B CA 1
ATOM 2359 C C . ARG B 1 118 ? 7.691 -13.961 0.786 1 98.69 118 ARG B C 1
ATOM 2361 O O . ARG B 1 118 ? 7.078 -12.93 0.51 1 98.69 118 ARG B O 1
ATOM 2368 N N . ILE B 1 119 ? 7.414 -15.102 0.151 1 98.81 119 ILE B N 1
ATOM 2369 C CA . ILE B 1 119 ? 6.418 -15.211 -0.911 1 98.81 119 ILE B CA 1
ATOM 2370 C C . ILE B 1 119 ? 5.035 -14.883 -0.357 1 98.81 119 ILE B C 1
ATOM 2372 O O . ILE B 1 119 ? 4.293 -14.094 -0.949 1 98.81 119 ILE B O 1
ATOM 2376 N N . ALA B 1 120 ? 4.699 -15.453 0.793 1 98.81 120 ALA B N 1
ATOM 2377 C CA . ALA B 1 120 ? 3.383 -15.281 1.4 1 98.81 120 ALA B CA 1
ATOM 2378 C C . ALA B 1 120 ? 3.125 -13.812 1.734 1 98.81 120 ALA B C 1
ATOM 2380 O O . ALA B 1 120 ? 2.055 -13.281 1.434 1 98.81 120 ALA B O 1
ATOM 2381 N N . VAL B 1 121 ? 4.098 -13.211 2.307 1 98.81 121 VAL B N 1
ATOM 2382 C CA . VAL B 1 121 ? 3.949 -11.836 2.773 1 98.81 121 VAL B CA 1
ATOM 2383 C C . VAL B 1 121 ? 3.879 -10.891 1.578 1 98.81 121 VAL B C 1
ATOM 2385 O O . VAL B 1 121 ? 3.072 -9.953 1.563 1 98.81 121 VAL B O 1
ATOM 2388 N N . GLU B 1 122 ? 4.707 -11.109 0.568 1 98.62 122 GLU B N 1
ATOM 2389 C CA . GLU B 1 122 ? 4.664 -10.273 -0.628 1 98.62 122 GLU B CA 1
ATOM 2390 C C . GLU B 1 122 ? 3.33 -10.414 -1.355 1 98.62 122 GLU B C 1
ATOM 2392 O O . GLU B 1 122 ? 2.771 -9.43 -1.842 1 98.62 122 GLU B O 1
ATOM 2397 N N . ALA B 1 123 ? 2.84 -11.633 -1.439 1 98.81 123 ALA B N 1
ATOM 2398 C CA . ALA B 1 123 ? 1.519 -11.859 -2.018 1 98.81 123 ALA B CA 1
ATOM 2399 C C . ALA B 1 123 ? 0.443 -11.102 -1.241 1 98.81 123 ALA B C 1
ATOM 2401 O O . ALA B 1 123 ? -0.405 -10.438 -1.835 1 98.81 123 ALA B O 1
ATOM 2402 N N . ALA B 1 124 ? 0.527 -11.234 0.075 1 98.88 124 ALA B N 1
ATOM 2403 C CA . ALA B 1 124 ? -0.458 -10.586 0.938 1 98.88 124 ALA B CA 1
ATOM 2404 C C . ALA B 1 124 ? -0.444 -9.07 0.744 1 98.88 124 ALA B C 1
ATOM 2406 O O . ALA B 1 124 ? -1.497 -8.445 0.583 1 98.88 124 ALA B O 1
ATOM 2407 N N . LEU B 1 125 ? 0.729 -8.461 0.689 1 98.81 125 LEU B N 1
ATOM 2408 C CA . LEU B 1 125 ? 0.843 -7.02 0.514 1 98.81 125 LEU B CA 1
ATOM 2409 C C . LEU B 1 125 ? 0.283 -6.59 -0.838 1 98.81 125 LEU B C 1
ATOM 2411 O O . LEU B 1 125 ? -0.363 -5.547 -0.944 1 98.81 125 LEU B O 1
ATOM 2415 N N . ALA B 1 126 ? 0.541 -7.375 -1.819 1 98.69 126 ALA B N 1
ATOM 2416 C CA . ALA B 1 126 ? 0.027 -7.047 -3.148 1 98.69 126 ALA B CA 1
ATOM 2417 C C . ALA B 1 126 ? -1.498 -7.066 -3.166 1 98.69 126 ALA B C 1
ATOM 2419 O O . ALA B 1 126 ? -2.127 -6.191 -3.766 1 98.69 126 ALA B O 1
ATOM 2420 N N . VAL B 1 127 ? -2.074 -8.031 -2.523 1 98.81 127 VAL B N 1
ATOM 2421 C CA . VAL B 1 127 ? -3.529 -8.141 -2.494 1 98.81 127 VAL B CA 1
ATOM 2422 C C . VAL B 1 127 ? -4.113 -7.02 -1.636 1 98.81 127 VAL B C 1
ATOM 2424 O O . VAL B 1 127 ? -5.18 -6.484 -1.941 1 98.81 127 VAL B O 1
ATOM 2427 N N . VAL B 1 128 ? -3.408 -6.617 -0.578 1 98.75 128 VAL B N 1
ATOM 2428 C CA . VAL B 1 128 ? -3.803 -5.441 0.192 1 98.75 128 VAL B CA 1
ATOM 2429 C C . VAL B 1 128 ? -3.98 -4.246 -0.744 1 98.75 128 VAL B C 1
ATOM 2431 O O . VAL B 1 128 ? -4.973 -3.523 -0.654 1 98.75 128 VAL B O 1
ATOM 2434 N N . ASP B 1 129 ? -3.02 -4.055 -1.627 1 98.31 129 ASP B N 1
ATOM 2435 C CA . ASP B 1 129 ? -3.113 -2.961 -2.592 1 98.31 129 ASP B CA 1
ATOM 2436 C C . ASP B 1 129 ? -4.367 -3.094 -3.451 1 98.31 129 ASP B C 1
ATOM 2438 O O . ASP B 1 129 ? -5.07 -2.109 -3.693 1 98.31 129 ASP B O 1
ATOM 2442 N N . LEU B 1 130 ? -4.703 -4.285 -3.889 1 98.06 130 LEU B N 1
ATOM 2443 C CA . LEU B 1 130 ? -5.871 -4.52 -4.73 1 98.06 130 LEU B CA 1
ATOM 2444 C C . LEU B 1 130 ? -7.156 -4.18 -3.98 1 98.06 130 LEU B C 1
ATOM 2446 O O . LEU B 1 130 ? -8.047 -3.525 -4.527 1 98.06 130 LEU B O 1
ATOM 2450 N N . VAL B 1 131 ? -7.223 -4.688 -2.77 1 98.44 131 VAL B N 1
ATOM 2451 C CA . VAL B 1 131 ? -8.438 -4.508 -1.983 1 98.44 131 VAL B CA 1
ATOM 2452 C C . VAL B 1 131 ? -8.672 -3.023 -1.714 1 98.44 131 VAL B C 1
ATOM 2454 O O . VAL B 1 131 ? -9.781 -2.518 -1.896 1 98.44 131 VAL B O 1
ATOM 2457 N N . ARG B 1 132 ? -7.648 -2.332 -1.35 1 98 132 ARG B N 1
ATOM 2458 C CA . ARG B 1 132 ? -7.758 -0.903 -1.071 1 98 132 ARG B CA 1
ATOM 2459 C C . ARG B 1 132 ? -8.195 -0.135 -2.314 1 98 132 ARG B C 1
ATOM 2461 O O . ARG B 1 132 ? -8.906 0.868 -2.215 1 98 132 ARG B O 1
ATOM 2468 N N . ALA B 1 133 ? -7.754 -0.605 -3.459 1 96.81 133 ALA B N 1
ATOM 2469 C CA . ALA B 1 133 ? -8.055 0.055 -4.727 1 96.81 133 ALA B CA 1
ATOM 2470 C C . ALA B 1 133 ? -9.391 -0.428 -5.293 1 96.81 133 ALA B C 1
ATOM 2472 O O . ALA B 1 133 ? -9.82 0.028 -6.352 1 96.81 133 ALA B O 1
ATOM 2473 N N . GLU B 1 134 ? -10.039 -1.375 -4.625 1 95.81 134 GLU B N 1
ATOM 2474 C CA . GLU B 1 134 ? -11.281 -1.99 -5.074 1 95.81 134 GLU B CA 1
ATOM 2475 C C . GLU B 1 134 ? -11.102 -2.668 -6.43 1 95.81 134 GLU B C 1
ATOM 2477 O O . GLU B 1 134 ? -11.945 -2.527 -7.32 1 95.81 134 GLU B O 1
ATOM 2482 N N . GLU B 1 135 ? -9.984 -3.377 -6.543 1 96.69 135 GLU B N 1
ATOM 2483 C CA . GLU B 1 135 ? -9.625 -3.994 -7.816 1 96.69 135 GLU B CA 1
ATOM 2484 C C . GLU B 1 135 ? -9.398 -5.496 -7.656 1 96.69 135 GLU B C 1
ATOM 2486 O O . GLU B 1 135 ? -8.602 -6.086 -8.391 1 96.69 135 GLU B O 1
ATOM 2491 N N . LEU B 1 136 ? -10.023 -6.102 -6.648 1 97.5 136 LEU B N 1
ATOM 2492 C CA . LEU B 1 136 ? -9.836 -7.527 -6.402 1 97.5 136 LEU B CA 1
ATOM 2493 C C . LEU B 1 136 ? -10.352 -8.352 -7.578 1 97.5 136 LEU B C 1
ATOM 2495 O O . LEU B 1 136 ? -9.867 -9.461 -7.824 1 97.5 136 LEU B O 1
ATOM 2499 N N . SER B 1 137 ? -11.281 -7.797 -8.352 1 96.56 137 SER B N 1
ATOM 2500 C CA . SER B 1 137 ? -11.898 -8.5 -9.477 1 96.56 137 SER B CA 1
ATOM 2501 C C . SER B 1 137 ? -10.883 -8.766 -10.586 1 96.56 137 SER B C 1
ATOM 2503 O O . SER B 1 137 ? -11.164 -9.508 -11.523 1 96.56 137 SER B O 1
ATOM 2505 N N . ARG B 1 138 ? -9.688 -8.219 -10.508 1 97.5 138 ARG B N 1
ATOM 2506 C CA . ARG B 1 138 ? -8.633 -8.461 -11.484 1 97.5 138 ARG B CA 1
ATOM 2507 C C . ARG B 1 138 ? -8.023 -9.852 -11.289 1 97.5 138 ARG B C 1
ATOM 2509 O O . ARG B 1 138 ? -7.309 -10.344 -12.164 1 97.5 138 ARG B O 1
ATOM 2516 N N . LEU B 1 139 ? -8.164 -10.406 -10.102 1 98.38 139 LEU B N 1
ATOM 2517 C CA . LEU B 1 139 ? -7.82 -11.812 -9.898 1 98.38 139 LEU B CA 1
ATOM 2518 C C . LEU B 1 139 ? -8.891 -12.727 -10.492 1 98.38 139 LEU B C 1
ATOM 2520 O O . LEU B 1 139 ? -10.016 -12.773 -10 1 98.38 139 LEU B O 1
ATOM 2524 N N . ARG B 1 140 ? -8.453 -13.43 -11.531 1 97.56 140 ARG B N 1
ATOM 2525 C CA . ARG B 1 140 ? -9.453 -14.188 -12.289 1 97.56 140 ARG B CA 1
ATOM 2526 C C . ARG B 1 140 ? -9.016 -15.633 -12.484 1 97.56 140 ARG B C 1
ATOM 2528 O O . ARG B 1 140 ? -7.82 -15.938 -12.438 1 97.56 140 ARG B O 1
ATOM 2535 N N . ARG B 1 141 ? -10.016 -16.438 -12.711 1 96.75 141 ARG B N 1
ATOM 2536 C CA . ARG B 1 141 ? -9.773 -17.781 -13.211 1 96.75 141 ARG B CA 1
ATOM 2537 C C . ARG B 1 141 ? -9.898 -17.828 -14.734 1 96.75 141 ARG B C 1
ATOM 2539 O O . ARG B 1 141 ? -10.711 -17.109 -15.32 1 96.75 141 ARG B O 1
ATOM 2546 N N . CYS B 1 142 ? -9.133 -18.656 -15.328 1 97.12 142 CYS B N 1
ATOM 2547 C CA . CYS B 1 142 ? -9.164 -18.797 -16.781 1 97.12 142 CYS B CA 1
ATOM 2548 C C . CYS B 1 142 ? -10.562 -19.156 -17.266 1 97.12 142 CYS B C 1
ATOM 2550 O O . CYS B 1 142 ? -11.211 -20.031 -16.688 1 97.12 142 CYS B O 1
ATOM 2552 N N . ALA B 1 143 ? -11.016 -18.594 -18.328 1 95.25 143 ALA B N 1
ATOM 2553 C CA . ALA B 1 143 ? -12.367 -18.797 -18.844 1 95.25 143 ALA B CA 1
ATOM 2554 C C . ALA B 1 143 ? -12.445 -20.047 -19.703 1 95.25 143 ALA B C 1
ATOM 2556 O O . ALA B 1 143 ? -13.539 -20.484 -20.078 1 95.25 143 ALA B O 1
ATOM 2557 N N . ALA B 1 144 ? -11.32 -20.594 -20.016 1 92.12 144 ALA B N 1
ATOM 2558 C CA . ALA B 1 144 ? -11.336 -21.828 -20.812 1 92.12 144 ALA B CA 1
ATOM 2559 C C . ALA B 1 144 ? -11.945 -22.984 -20.016 1 92.12 144 ALA B C 1
ATOM 2561 O O . ALA B 1 144 ? -11.703 -23.109 -18.828 1 92.12 144 ALA B O 1
ATOM 2562 N N . GLU B 1 145 ? -12.742 -23.812 -20.594 1 85.88 145 GLU B N 1
ATOM 2563 C CA . GLU B 1 145 ? -13.523 -24.859 -19.953 1 85.88 145 GLU B CA 1
ATOM 2564 C C . GLU B 1 145 ? -12.617 -25.906 -19.297 1 85.88 145 GLU B C 1
ATOM 2566 O O . GLU B 1 145 ? -12.945 -26.438 -18.234 1 85.88 145 GLU B O 1
ATOM 2571 N N . ASP B 1 146 ? -11.531 -26.203 -19.844 1 86 146 ASP B N 1
ATOM 2572 C CA . ASP B 1 146 ? -10.688 -27.281 -19.312 1 86 146 ASP B CA 1
ATOM 2573 C C . ASP B 1 146 ? -9.422 -26.703 -18.672 1 86 146 ASP B C 1
ATOM 2575 O O . ASP B 1 146 ? -8.352 -27.312 -18.75 1 86 146 ASP B O 1
ATOM 2579 N N . CYS B 1 147 ? -9.555 -25.594 -18.141 1 93.81 147 CYS B N 1
ATOM 2580 C CA . CYS B 1 147 ? -8.383 -24.984 -17.531 1 93.81 147 CYS B CA 1
ATOM 2581 C C . CYS B 1 147 ? -8.695 -24.484 -16.125 1 93.81 147 CYS B C 1
ATOM 2583 O O . CYS B 1 147 ? -9.719 -23.828 -15.906 1 93.81 147 CYS B O 1
ATOM 2585 N N . GLU B 1 148 ? -7.871 -24.781 -15.117 1 95.38 148 GLU B N 1
ATOM 2586 C CA . GLU B 1 148 ? -8.07 -24.328 -13.742 1 95.38 148 GLU B CA 1
ATOM 2587 C C . GLU B 1 148 ? -7.055 -23.266 -13.352 1 95.38 148 GLU B C 1
ATOM 2589 O O . GLU B 1 148 ? -6.945 -22.906 -12.18 1 95.38 148 GLU B O 1
ATOM 2594 N N . ALA B 1 149 ? -6.297 -22.766 -14.344 1 97.56 149 ALA B N 1
ATOM 2595 C CA . ALA B 1 149 ? -5.281 -21.75 -14.062 1 97.56 149 ALA B CA 1
ATOM 2596 C C . ALA B 1 149 ? 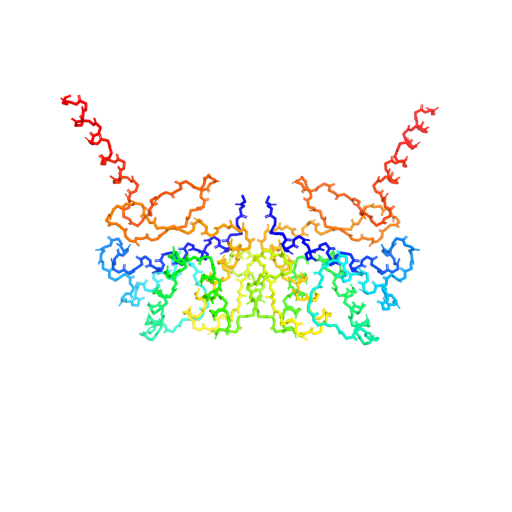-5.922 -20.438 -13.633 1 97.56 149 ALA B C 1
ATOM 2598 O O . ALA B 1 149 ? -7.074 -20.156 -13.977 1 97.56 149 ALA B O 1
ATOM 2599 N N . VAL B 1 150 ? -5.223 -19.75 -12.82 1 98.12 150 VAL B N 1
ATOM 2600 C CA . VAL B 1 150 ? -5.633 -18.406 -12.414 1 98.12 150 VAL B CA 1
ATOM 2601 C C . VAL B 1 150 ? -4.828 -17.359 -13.188 1 98.12 150 VAL B C 1
ATOM 2603 O O . VAL B 1 150 ? -3.791 -17.688 -13.773 1 98.12 150 VAL B O 1
ATOM 2606 N N . LEU B 1 151 ? -5.336 -16.125 -13.297 1 97.94 151 LEU B N 1
ATOM 2607 C CA . LEU B 1 151 ? -4.617 -15.039 -13.953 1 97.94 151 LEU B CA 1
ATOM 2608 C C . LEU B 1 151 ? -4.855 -13.719 -13.234 1 97.94 151 LEU B C 1
ATOM 2610 O O . LEU B 1 151 ? -5.762 -13.609 -12.406 1 97.94 151 LEU B O 1
ATOM 2614 N N . VAL B 1 152 ? -3.979 -12.836 -13.461 1 98.06 152 VAL B N 1
ATOM 2615 C CA . VAL B 1 152 ? -4.105 -11.445 -13.039 1 98.06 152 VAL B CA 1
ATOM 2616 C C . VAL B 1 152 ? -4.395 -10.562 -14.25 1 98.06 152 VAL B C 1
ATOM 2618 O O . VAL B 1 152 ? -3.582 -10.484 -15.18 1 98.06 152 VAL B O 1
ATOM 2621 N N . ASP B 1 153 ? -5.512 -9.906 -14.266 1 97.38 153 ASP B N 1
ATOM 2622 C CA . ASP B 1 153 ? -5.883 -9.039 -15.375 1 97.38 153 ASP B CA 1
ATOM 2623 C C . ASP B 1 153 ? -5.336 -7.625 -15.18 1 97.38 153 ASP B C 1
ATOM 2625 O O . ASP B 1 153 ? -5.945 -6.809 -14.484 1 97.38 153 ASP B O 1
ATOM 2629 N N . LEU B 1 154 ? -4.258 -7.297 -15.867 1 96 154 LEU B N 1
ATOM 2630 C CA . LEU B 1 154 ? -3.629 -5.984 -15.758 1 96 154 LEU B CA 1
ATOM 2631 C C . LEU B 1 154 ? -3.957 -5.129 -16.984 1 96 154 LEU B C 1
ATOM 2633 O O . LEU B 1 154 ? -3.354 -4.07 -17.188 1 96 154 LEU B O 1
ATOM 2637 N N . SER B 1 155 ? -4.918 -5.641 -17.781 1 93.94 155 SER B N 1
ATOM 2638 C CA . SER B 1 155 ? -5.297 -4.863 -18.953 1 93.94 155 SER B CA 1
ATOM 2639 C C . SER B 1 155 ? -6.07 -3.609 -18.562 1 93.94 155 SER B C 1
ATOM 2641 O O . SER B 1 155 ? -6.672 -3.557 -17.484 1 93.94 155 SER B O 1
ATOM 2643 N N . ARG B 1 156 ? -6.078 -2.555 -19.375 1 90.38 156 ARG B N 1
ATOM 2644 C CA . ARG B 1 156 ? -6.719 -1.27 -19.109 1 90.38 156 ARG B CA 1
ATOM 2645 C C . ARG B 1 156 ? -8.227 -1.435 -18.938 1 90.38 156 ARG B C 1
ATOM 2647 O O . ARG B 1 156 ? -8.82 -0.845 -18.031 1 90.38 156 ARG B O 1
ATOM 2654 N N . ASN B 1 157 ? -8.828 -2.268 -19.781 1 91.5 157 ASN B N 1
ATOM 2655 C CA . ASN B 1 157 ? -10.281 -2.389 -19.797 1 91.5 157 ASN B CA 1
ATOM 2656 C C . ASN B 1 157 ? -10.75 -3.596 -19 1 91.5 157 ASN B C 1
ATOM 2658 O O . ASN B 1 157 ? -11.945 -3.916 -18.984 1 91.5 157 ASN B O 1
ATOM 2662 N N . ARG B 1 158 ? -9.805 -4.297 -18.266 1 92.88 158 ARG B N 1
ATOM 2663 C CA . ARG B 1 158 ? -10.141 -5.449 -17.438 1 92.88 158 ARG B CA 1
ATOM 2664 C C . ARG B 1 158 ? -10.852 -6.523 -18.25 1 92.88 158 ARG B C 1
ATOM 2666 O O . ARG B 1 158 ? -11.906 -7.02 -17.844 1 92.88 158 ARG B O 1
ATOM 2673 N N . SER B 1 159 ? -10.258 -6.887 -19.359 1 93.19 159 SER B N 1
ATOM 2674 C CA . SER B 1 159 ? -10.984 -7.738 -20.297 1 93.19 159 SER B CA 1
ATOM 2675 C C . SER B 1 159 ? -10.25 -9.055 -20.531 1 93.19 159 SER B C 1
ATOM 2677 O O . SER B 1 159 ? -10.688 -9.875 -21.328 1 93.19 159 SER B O 1
ATOM 2679 N N . LYS B 1 160 ? -9.172 -9.188 -19.828 1 94.69 160 LYS B N 1
ATOM 2680 C CA . LYS B 1 160 ? -8.445 -10.445 -20 1 94.69 160 LYS B CA 1
ATOM 2681 C C . LYS B 1 160 ? -9.266 -11.625 -19.484 1 94.69 160 LYS B C 1
ATOM 2683 O O . LYS B 1 160 ? -9.727 -11.617 -18.344 1 94.69 160 LYS B O 1
ATOM 2688 N N . ARG B 1 161 ? -9.383 -12.68 -20.344 1 94.44 161 ARG B N 1
ATOM 2689 C CA . ARG B 1 161 ? -10.266 -13.781 -19.984 1 94.44 161 ARG B CA 1
ATOM 2690 C C . ARG B 1 161 ? -9.477 -15.078 -19.797 1 94.44 161 ARG B C 1
ATOM 2692 O O . ARG B 1 161 ? -9.859 -15.938 -19 1 94.44 161 ARG B O 1
ATOM 2699 N N . TYR B 1 162 ? -8.391 -15.102 -20.578 1 95.44 162 TYR B N 1
ATOM 2700 C CA . TYR B 1 162 ? -7.707 -16.391 -20.625 1 95.44 162 TYR B CA 1
ATOM 2701 C C . TYR B 1 162 ? -6.305 -16.281 -20.031 1 95.44 162 TYR B C 1
ATOM 2703 O O . TYR B 1 162 ? -5.66 -15.234 -20.141 1 95.44 162 TYR B O 1
ATOM 2711 N N . CYS B 1 163 ? -5.887 -17.391 -19.469 1 95.06 163 CYS B N 1
ATOM 2712 C CA . CYS B 1 163 ? -4.551 -17.438 -18.891 1 95.06 163 CYS B CA 1
ATOM 2713 C C . CYS B 1 163 ? -3.488 -17.625 -19.969 1 95.06 163 CYS B C 1
ATOM 2715 O O . CYS B 1 163 ? -3.812 -17.906 -21.125 1 95.06 163 CYS B O 1
ATOM 2717 N N . ASP B 1 164 ? -2.217 -17.438 -19.516 1 89.88 164 ASP B N 1
ATOM 2718 C CA . ASP B 1 164 ? -1.093 -17.609 -20.422 1 89.88 164 ASP B CA 1
ATOM 2719 C C . ASP B 1 164 ? -0.446 -18.969 -20.25 1 89.88 164 ASP B C 1
ATOM 2721 O O . ASP B 1 164 ? 0.598 -19.25 -20.844 1 89.88 164 ASP B O 1
ATOM 2725 N N . VAL B 1 165 ? -0.94 -19.828 -19.438 1 87.88 165 VAL B N 1
ATOM 2726 C CA . VAL B 1 165 ? -0.354 -21.125 -19.094 1 87.88 165 VAL B CA 1
ATOM 2727 C C . VAL B 1 165 ? -0.468 -22.078 -20.281 1 87.88 165 VAL B C 1
ATOM 2729 O O . VAL B 1 165 ? 0.511 -22.719 -20.656 1 87.88 165 VAL B O 1
ATOM 2732 N N . GLY B 1 166 ? -1.577 -22.25 -20.953 1 81.25 166 GLY B N 1
ATOM 2733 C CA . GLY B 1 166 ? -1.819 -23.219 -22 1 81.25 166 GLY B CA 1
ATOM 2734 C C . GLY B 1 166 ? -2.209 -22.594 -23.312 1 81.25 166 GLY B C 1
ATOM 2735 O O . GLY B 1 166 ? -2.871 -23.219 -24.141 1 81.25 166 GLY B O 1
ATOM 2736 N N . ASN B 1 167 ? -1.824 -21.25 -23.453 1 84.88 167 ASN B N 1
ATOM 2737 C CA . ASN B 1 167 ? -2.24 -20.547 -24.672 1 84.88 167 ASN B CA 1
ATOM 2738 C C . ASN B 1 167 ? -3.754 -20.578 -24.844 1 84.88 167 ASN B C 1
ATOM 2740 O O . ASN B 1 167 ? -4.246 -20.828 -25.953 1 84.88 167 ASN B O 1
ATOM 2744 N N . CYS B 1 168 ? -4.453 -20.547 -23.828 1 91 168 CYS B N 1
ATOM 2745 C CA . CYS B 1 168 ? -5.898 -20.734 -23.75 1 91 168 CYS B CA 1
ATOM 2746 C C . CYS B 1 168 ? -6.629 -19.75 -24.656 1 91 168 CYS B C 1
ATOM 2748 O O . CYS B 1 168 ? -7.637 -20.094 -25.281 1 91 168 CYS B O 1
ATOM 2750 N N . GLY B 1 169 ? -6.25 -18.531 -24.734 1 88.19 169 GLY B N 1
ATOM 2751 C CA . GLY B 1 169 ? -6.871 -17.562 -25.625 1 88.19 169 GLY B CA 1
ATOM 2752 C C . GLY B 1 169 ? -6.855 -17.984 -27.078 1 88.19 169 GLY B C 1
ATOM 2753 O O . GLY B 1 169 ? -7.879 -17.922 -27.766 1 88.19 169 GLY B O 1
ATOM 2754 N N . ASN B 1 170 ? -5.742 -18.422 -27.484 1 87.94 170 ASN B N 1
ATOM 2755 C CA . ASN B 1 170 ? -5.598 -18.891 -28.859 1 87.94 170 ASN B CA 1
ATOM 2756 C C . ASN B 1 170 ? -6.453 -20.125 -29.125 1 87.94 170 ASN B C 1
ATOM 2758 O O . ASN B 1 170 ? -7.117 -20.203 -30.172 1 87.94 170 ASN B O 1
ATOM 2762 N N . ARG B 1 171 ? -6.395 -20.984 -28.203 1 86.56 171 ARG B N 1
ATOM 2763 C CA . ARG B 1 171 ? -7.199 -22.203 -28.328 1 86.56 171 ARG B CA 1
ATOM 2764 C C . ARG B 1 171 ? -8.68 -21.859 -28.422 1 86.56 171 ARG B C 1
ATOM 2766 O O . ARG B 1 171 ? -9.398 -22.422 -29.25 1 86.56 171 ARG B O 1
ATOM 2773 N N . ALA B 1 172 ? -9.133 -20.969 -27.609 1 87.31 172 ALA B N 1
ATOM 2774 C CA . ALA B 1 172 ? -10.531 -20.547 -27.609 1 87.31 172 ALA B CA 1
ATOM 2775 C C . ALA B 1 172 ? -10.891 -19.859 -28.922 1 87.31 172 ALA B C 1
ATOM 2777 O O . ALA B 1 172 ? -11.969 -20.094 -29.484 1 87.31 172 ALA B O 1
ATOM 2778 N N . ASN B 1 173 ? -10.031 -19.031 -29.359 1 88.62 173 ASN B N 1
ATOM 2779 C CA . ASN B 1 173 ? -10.273 -18.312 -30.609 1 88.62 173 ASN B CA 1
ATOM 2780 C C . ASN B 1 173 ? -10.367 -19.281 -31.797 1 88.62 173 ASN B C 1
ATOM 2782 O O . ASN B 1 173 ? -11.227 -19.125 -32.656 1 88.62 173 ASN B O 1
ATOM 2786 N N . VAL B 1 174 ? -9.492 -20.203 -31.844 1 89.19 174 VAL B N 1
ATOM 2787 C CA . VAL B 1 174 ? -9.484 -21.203 -32.906 1 89.19 174 VAL B CA 1
ATOM 2788 C C . VAL B 1 174 ? -10.766 -22.031 -32.844 1 89.19 174 VAL B C 1
ATOM 2790 O O . VAL B 1 174 ? -11.398 -22.281 -33.875 1 89.19 174 VAL B O 1
ATOM 2793 N N . ALA B 1 175 ? -11.125 -22.422 -31.703 1 86.31 175 ALA B N 1
ATOM 2794 C CA . ALA B 1 175 ? -12.359 -23.172 -31.531 1 86.31 175 ALA B CA 1
ATOM 2795 C C . ALA B 1 175 ? -13.57 -22.375 -31.984 1 86.31 175 ALA B C 1
ATOM 2797 O O . ALA B 1 175 ? -14.453 -22.906 -32.656 1 86.31 175 ALA B O 1
ATOM 2798 N N . ALA B 1 176 ? -13.609 -21.156 -31.578 1 86.88 176 ALA B N 1
ATOM 2799 C CA . ALA B 1 176 ? -14.711 -20.281 -31.984 1 86.88 176 ALA B CA 1
ATOM 2800 C C . ALA B 1 176 ? -14.742 -20.109 -33.5 1 86.88 176 ALA B C 1
ATOM 2802 O O . ALA B 1 176 ? -15.812 -20.125 -34.094 1 86.88 176 ALA B O 1
ATOM 2803 N N . TYR B 1 177 ? -13.703 -19.938 -34.125 1 88.5 177 TYR B N 1
ATOM 2804 C CA . TYR B 1 177 ? -13.594 -19.797 -35.562 1 88.5 177 TYR B CA 1
ATOM 2805 C C . TYR B 1 177 ? -14.102 -21.047 -36.281 1 88.5 177 TYR B C 1
ATOM 2807 O O . TYR B 1 177 ? -14.875 -20.953 -37.219 1 88.5 177 TYR B O 1
ATOM 2815 N N . ARG B 1 178 ? -13.672 -22.172 -35.812 1 90.06 178 ARG B N 1
ATOM 2816 C CA . ARG B 1 178 ? -14.086 -23.453 -36.375 1 90.06 178 ARG B CA 1
ATOM 2817 C C . ARG B 1 178 ? -15.594 -23.641 -36.25 1 90.06 178 ARG B C 1
ATOM 2819 O O . ARG B 1 178 ? -16.25 -24.141 -37.156 1 90.06 178 ARG B O 1
ATOM 2826 N N . ALA B 1 179 ? -16.031 -23.234 -35.156 1 89.56 179 ALA B N 1
ATOM 2827 C CA . ALA B 1 179 ? -17.469 -23.344 -34.906 1 89.56 179 ALA B CA 1
ATOM 2828 C C . ALA B 1 179 ? -18.25 -22.453 -35.875 1 89.56 179 ALA B C 1
ATOM 2830 O O . ALA B 1 179 ? -19.297 -22.859 -36.375 1 89.56 179 ALA B O 1
ATOM 2831 N N . ARG B 1 180 ? -17.781 -21.234 -36.062 1 88.75 180 ARG B N 1
ATOM 2832 C CA . ARG B 1 180 ? -18.438 -20.297 -36.969 1 88.75 180 ARG B CA 1
ATOM 2833 C C . ARG B 1 180 ? -18.391 -20.812 -38.406 1 88.75 180 ARG B C 1
ATOM 2835 O O . ARG B 1 180 ? -19.359 -20.688 -39.125 1 88.75 180 ARG B O 1
ATOM 2842 N N . LYS B 1 181 ? -17.344 -21.359 -38.719 1 89.25 181 LYS B N 1
ATOM 2843 C CA . LYS B 1 181 ? -17.188 -21.906 -40.062 1 89.25 181 LYS B CA 1
ATOM 2844 C C . LYS B 1 181 ? -18.109 -23.109 -40.281 1 89.25 181 LYS B C 1
ATOM 2846 O O . LYS B 1 181 ? -18.703 -23.25 -41.375 1 89.25 181 LYS B O 1
ATOM 2851 N N . ALA B 1 182 ? -18.25 -23.906 -39.375 1 87.25 182 ALA B N 1
ATOM 2852 C CA . ALA B 1 182 ? -19.125 -25.062 -39.469 1 87.25 182 ALA B CA 1
ATOM 2853 C C . ALA B 1 182 ? -20.594 -24.641 -39.562 1 87.25 182 ALA B C 1
ATOM 2855 O O . ALA B 1 182 ? -21.375 -25.266 -40.25 1 87.25 182 ALA B O 1
ATOM 2856 N N . ALA B 1 183 ? -20.875 -23.562 -39 1 88.38 183 ALA B N 1
ATOM 2857 C CA . ALA B 1 183 ? -22.25 -23.047 -39.031 1 88.38 183 ALA B CA 1
ATOM 2858 C C . ALA B 1 183 ? -22.547 -22.344 -40.344 1 88.38 183 ALA B C 1
ATOM 2860 O O . ALA B 1 183 ? -23.703 -22.297 -40.781 1 88.38 183 ALA B O 1
ATOM 2861 N N . GLY B 1 184 ? -21.516 -21.75 -40.781 1 77.56 184 GLY B N 1
ATOM 2862 C CA . GLY B 1 184 ? -21.672 -21.094 -42.094 1 77.56 184 GLY B CA 1
ATOM 2863 C C . GLY B 1 184 ? -21.734 -22.062 -43.25 1 77.56 184 GLY B C 1
ATOM 2864 O O . GLY B 1 184 ? -22.328 -21.766 -44.281 1 77.56 184 GLY B O 1
ATOM 2865 N N . ASP B 1 185 ? -21.047 -23.062 -43.188 1 77.69 185 ASP B N 1
ATOM 2866 C CA . ASP B 1 185 ? -21.062 -24.062 -44.25 1 77.69 185 ASP B CA 1
ATOM 2867 C C . ASP B 1 185 ? -22.344 -24.891 -44.188 1 77.69 185 ASP B C 1
ATOM 2869 O O . ASP B 1 185 ? -22.719 -25.531 -45.156 1 77.69 185 ASP B O 1
ATOM 2873 N N . GLY B 1 186 ? -23.094 -24.953 -43.125 1 57.38 186 GLY B N 1
ATOM 2874 C CA . GLY B 1 186 ? -24.375 -25.656 -43.125 1 57.38 186 GLY B CA 1
ATOM 2875 C C . GLY B 1 186 ? -25.547 -24.766 -43.469 1 57.38 186 GLY B C 1
ATOM 2876 O O . GLY B 1 186 ? -25.406 -23.531 -43.5 1 57.38 186 GLY B O 1
#

Sequence (372 aa):
MRFTHDTEMALLATAALVNTAPSASDSGEDEMSSAAQLEAFVADNQYSGSRTRDDVELDAVRALRPRLRELWTDDVEAVVERVNTLLREHEALPQLVRHDGWDWHIHAVGADHPLAERIAVEAALAVVDLVRAEELSRLRRCAAEDCEAVLVDLSRNRSKRYCDVGNCGNRANVAAYRARKAAGDGMRFTHDTEMALLATAALVNTAPSASDSGEDEMSSAAQLEAFVADNQYSGSRTRDDVELDAVRALRPRLRELWTDDVEAVVERVNTLLREHEALPQLVRHDGWDWHIHAVGADHPLAERIAVEAALAVVDLVRAEELSRLRRCAAEDCEAVLVDLSRNRSKRYCDVGNCGNRANVAAYRARKAAGDG

Organism: NCBI:txid1608957

Foldseek 3Di:
DADDPLLVLLQQLLLVLLQQPLQAAQVSHNQLPALVSVVVSCVVSVDAADDPSDPVLSVLSNVCNVLSLVLLVDDPVVNLVSLVCLCVVLVFQWDWDDDPPDDTDIFRDDSHDRPSSRSSNSNSVSVVVCVVVVNSNQWYAAQQPRHRRIDGQSDPVSPDRHDPRNVRVVVVVVVVVVVVVVVVVD/DADDPLLVLLQQLLLVLLQQPLQAAQVSHNQLPALVSVVVSCVVSVDAADDPSDPVLSVLSNVCNVLSLVLLVDDPVVNLVSLVCLCVVLVFQWDWDDDPPDDTDIFRDDSHDRPSSRSSNSNSVSVVVCVVVVNSNQWYAAQQPRHRRIDGQNDPVSPDRHDPRNVRVVVVVVVVVVVVVVVVVD

Nearest PDB structures (foldseek):
  3h0n-assembly1_A-2  TM=8.176E-01  e=2.520E-09  Jannaschia sp. CCS1
  3zqq-assembly1_C  TM=2.627E-01  e=1.186E+00  Bacillus phage SF6
  8qhc-assembly1_A  TM=2.746E-01  e=8.544E+00  Legionella pneumophila
  8e50-assembly1_A  TM=1.718E-01  e=6.148E+00  Homo sapiens
  3h0n-assembly1_A-2  TM=8.176E-01  e=2.979E-09  Jannaschia sp. CCS1

Radius of gyration: 24.98 Å; Cα contacts (8 Å, |Δi|>4): 537; chains: 2; bounding box: 43×85×72 Å

Solvent-accessible surface area (backbone atoms only — not comparable to full-atom values): 20201 Å² total; per-residue (Å²): 126,74,74,39,67,61,39,52,50,30,47,49,41,46,36,53,54,37,23,23,39,30,77,24,21,64,84,55,42,63,59,59,78,45,71,67,40,48,50,50,51,36,61,77,58,65,64,76,60,43,79,83,86,44,69,66,54,48,52,47,43,52,63,41,29,71,65,56,46,41,61,52,71,48,55,70,70,56,34,49,52,51,35,34,46,48,26,56,75,59,62,27,40,60,33,74,44,66,56,97,85,43,65,57,33,78,44,31,63,64,53,75,45,56,54,43,58,52,52,48,42,43,34,31,53,26,50,50,55,26,49,43,60,72,45,56,80,31,42,33,60,26,66,49,90,92,44,62,23,47,35,72,40,82,50,94,82,62,68,68,49,51,29,82,63,71,49,38,50,59,52,51,50,51,51,51,50,52,52,51,49,56,57,64,76,96,124,74,73,38,66,63,38,52,51,28,48,50,41,47,36,54,54,37,23,22,38,31,77,23,21,64,84,54,41,62,58,58,78,45,72,67,41,46,50,50,50,36,62,76,58,64,62,78,61,43,78,83,87,43,69,66,55,48,50,48,44,52,62,40,29,71,66,58,46,41,63,52,71,47,55,71,70,57,33,48,51,49,34,34,47,48,27,57,76,61,61,24,42,60,32,75,45,66,58,98,88,42,63,57,32,79,44,31,63,64,55,76,45,56,54,43,57,53,52,49,42,45,35,31,53,26,48,49,54,26,50,44,62,72,45,56,80,30,42,33,60,28,67,48,89,91,43,62,22,48,34,73,38,82,50,93,81,63,69,69,49,50,29,80,63,71,48,38,50,59,53,50,52,52,51,52,50,52,52,51,48,56,57,64,75,97